Protein AF-A0AAD5INA5-F1 (afdb_monomer)

Radius of gyration: 22.07 Å; Cα contacts (8 Å, |Δi|>4): 440; chains: 1; bounding box: 51×45×72 Å

Organism: Acer negundo (NCBI:txid4023)

Mean predicted aligned error: 11.78 Å

InterPro domains:
  IPR001752 Kinesin motor domain [PF00225] (9-137)
  IPR001752 Kinesin motor domain [PF00225] (138-241)
  IPR001752 Kinesin motor domain [PR00380] (142-160)
  IPR001752 Kinesin motor domain [PR00380] (195-216)
  IPR001752 Kinesin motor domain [PS50067] (3-87)
  IPR001752 Kinesin motor domain [PS50067] (123-245)
  IPR001752 Kinesin motor domain [SM00129] (1-252)
  IPR019821 Kinesin motor domain, conserved site [PS00411] (141-152)
  IPR027417 P-loop containing nucleoside triphosphate hydrolase [SSF52540] (3-243)
  IPR027640 Kinesin-like protein [PTHR47968] (138-241)
  IPR036961 Kinesin motor domain superfamily [G3DSA:3.40.850.10] (1-136)
  IPR036961 Kinesin motor domain superfamily [G3DSA:3.40.850.10] (137-268)

Sequence (294 aa):
MSNITVCARFRPLSSKESSNHGDSVCVHGIDAETFVFKDEKEEDFSFSFDRVFDEKSEQAEVYKFLALPIVQDAVNAINGTIITYGQGPSVLECDEQKQGLLQRAANGLFQCIKSTEESVKHTIKLSMVEIYMEKVRVKSGKLVLVDLAGSEKVEKTGAEGSVLEEAKTINKSLSALGNVINALTCGSPGKTNYIPYRDSKLTRILQDALGGNSRTALLCCCSPSSSNATESLSTLRFGTSLSVRTRLSKARVAAAERLNALQIEAVENGNTNVVQKISELLQVRSLSSFKMPK

Secondary structure (DSSP, 8-state):
---EEEEEEEPPPPHHHHHHHTT-BSEES--SSEEEEE-TT--EEEEE-SEEE-TT--HHHHIIIIIHHHHHHHHTT--EEEEEEESSS-TT---TTS--HHHHHHHHHHHHHHTS-TT------------SSS-----SS-EEEEEPPP---GGGTT--THHHHHHHHHHHHHHHHHHHHHHHHSPPTTS-PPP-TTS-HHHHHTHHHHHSS-EEEEEEEE--BGGGHHHHHHHHHHHHHHHHHHHHHHHHHHHHHHHHHHHHHHHHTT-HHHHHHHHHHHHHHHGGG-PPP-

pLDDT: mean 75.97, std 16.31, range [23.69, 96.25]

Foldseek 3Di:
DAQAAEEEEAADDDPVLCVPPVPDFQWAPDDQFWTWGAAPVRDIDIAGGNGYHYNPRAQVNCLVPFQLVQLLVLQVLFAAEEEEAADDDPLCDDDPVHHHNVNSSVVSNVVSVVPDDPPDDDDDDEDADDPDPDDDDDDTRYYHYHYQDHQDDLVVVPDDDPVSVVVVLSNQQVVLVLQQLCQLQVPDPLDDRDRPCVSDPNSVVCVCVQPRRHHHYYYQYAYRRNVRSVRSVVSRVSSRSSNNSSVVVVVVVVVVVVLVVVLVVCVVVVVVVSVVVSVVVVVVNVCSPDDDDD

Solvent-accessible surface area (backbone atoms only — not comparable to full-atom values): 16478 Å² total; per-residue (Å²): 126,37,57,46,48,30,29,41,34,32,48,67,78,48,76,68,50,41,71,75,53,72,66,46,59,22,62,45,77,76,45,65,37,38,33,37,35,38,43,94,83,73,48,78,43,82,48,74,43,81,30,45,37,51,62,84,56,49,61,66,55,55,31,58,69,61,44,45,64,32,38,55,35,26,77,70,58,34,31,16,30,42,36,40,39,24,50,72,80,56,68,50,66,45,60,100,92,44,72,17,44,48,56,48,47,52,52,48,39,56,51,55,57,71,71,46,66,92,86,64,88,81,74,87,57,85,56,85,68,77,95,68,90,88,84,90,92,90,92,69,46,35,53,38,63,40,82,49,73,64,70,68,60,64,86,78,66,76,56,61,73,72,56,34,56,50,49,51,54,54,50,50,39,53,49,33,41,50,52,30,49,49,42,68,51,70,51,58,92,86,55,90,64,82,61,53,34,80,75,24,70,62,30,53,69,40,39,44,43,71,72,28,85,17,47,18,32,38,38,31,34,21,48,36,38,46,94,39,21,72,51,29,50,53,33,50,54,54,44,44,51,50,38,53,42,26,51,54,51,51,54,54,49,54,52,49,52,52,51,52,51,54,37,52,54,24,57,75,70,66,38,61,71,57,36,52,54,51,49,53,61,52,48,64,63,64,54,71,76,62,83,81,89,130

Structure (mmCIF, N/CA/C/O backbone):
data_AF-A0AAD5INA5-F1
#
_entry.id   AF-A0AAD5INA5-F1
#
loop_
_atom_site.group_PDB
_atom_site.id
_atom_site.type_symbol
_atom_site.label_atom_id
_atom_site.label_alt_id
_atom_site.label_comp_id
_atom_site.label_asym_id
_atom_site.label_entity_id
_atom_site.label_seq_id
_atom_site.pdbx_PDB_ins_code
_atom_site.Cartn_x
_atom_site.Cartn_y
_atom_site.Cartn_z
_atom_site.occupancy
_atom_site.B_iso_or_equiv
_atom_site.auth_seq_id
_atom_site.auth_comp_id
_atom_site.auth_asym_id
_atom_site.auth_atom_id
_atom_site.pdbx_PDB_model_num
ATOM 1 N N . MET A 1 1 ? -0.367 0.289 18.631 1.00 45.47 1 MET A N 1
ATOM 2 C CA . MET A 1 1 ? 0.585 0.381 17.497 1.00 45.47 1 MET A CA 1
ATOM 3 C C . MET A 1 1 ? -0.220 0.204 16.229 1.00 45.47 1 MET A C 1
ATOM 5 O O . MET A 1 1 ? -1.037 -0.708 16.211 1.00 45.47 1 MET A O 1
ATOM 9 N N . SER A 1 2 ? -0.037 1.059 15.223 1.00 56.72 2 SER A N 1
ATOM 10 C CA . SER A 1 2 ? -0.711 0.899 13.932 1.00 56.72 2 SER A CA 1
ATOM 11 C C . SER A 1 2 ? -0.320 -0.439 13.295 1.00 56.72 2 SER A C 1
ATOM 13 O O . SER A 1 2 ? 0.859 -0.754 13.127 1.00 56.72 2 SER A O 1
ATOM 15 N N . ASN A 1 3 ? -1.328 -1.258 13.011 1.00 74.25 3 ASN A N 1
ATOM 16 C CA . ASN A 1 3 ? -1.218 -2.463 12.201 1.00 74.25 3 ASN A CA 1
ATOM 17 C C . ASN A 1 3 ? -1.393 -2.011 10.747 1.00 74.25 3 ASN A C 1
ATOM 19 O O . ASN A 1 3 ? -2.475 -1.545 10.389 1.00 74.25 3 ASN A O 1
ATOM 23 N N . ILE A 1 4 ? -0.316 -2.046 9.959 1.00 87.31 4 ILE A N 1
ATOM 24 C CA . ILE A 1 4 ? -0.347 -1.627 8.556 1.00 87.31 4 ILE A CA 1
ATOM 25 C C . ILE A 1 4 ? -0.602 -2.872 7.716 1.00 87.31 4 ILE A C 1
ATOM 27 O O . ILE A 1 4 ? 0.228 -3.781 7.738 1.00 87.31 4 ILE A O 1
ATOM 31 N N . THR A 1 5 ? -1.726 -2.894 7.000 1.00 92.00 5 THR A N 1
ATOM 32 C CA . THR A 1 5 ? -2.023 -3.937 6.006 1.00 92.00 5 THR A CA 1
ATOM 33 C C . THR A 1 5 ? -1.249 -3.616 4.736 1.00 92.00 5 THR A C 1
ATOM 35 O O . THR A 1 5 ? -1.387 -2.518 4.204 1.00 92.00 5 THR A O 1
ATOM 38 N N . VAL A 1 6 ? -0.417 -4.529 4.257 1.00 93.44 6 VAL A N 1
ATOM 39 C CA . VAL A 1 6 ? 0.386 -4.342 3.047 1.00 93.44 6 VAL A CA 1
ATOM 40 C C . VAL A 1 6 ? -0.095 -5.329 2.000 1.00 93.44 6 VAL A C 1
ATOM 42 O O . VAL A 1 6 ? -0.134 -6.528 2.249 1.00 93.44 6 VAL A O 1
ATOM 45 N N . CYS A 1 7 ? -0.465 -4.827 0.829 1.00 95.12 7 CYS A N 1
ATOM 46 C CA . CYS A 1 7 ? -0.879 -5.630 -0.315 1.00 95.12 7 CYS A CA 1
ATOM 47 C C . CYS A 1 7 ? 0.011 -5.319 -1.517 1.00 95.12 7 CYS A C 1
ATOM 49 O O . CYS A 1 7 ? 0.443 -4.178 -1.684 1.00 95.12 7 CYS A O 1
ATOM 51 N N . ALA A 1 8 ? 0.230 -6.303 -2.382 1.00 94.81 8 ALA A N 1
ATOM 52 C CA . ALA A 1 8 ? 0.830 -6.093 -3.697 1.00 94.81 8 ALA A CA 1
ATOM 53 C C . ALA A 1 8 ? -0.240 -6.172 -4.784 1.00 94.81 8 ALA A C 1
ATOM 55 O O . ALA A 1 8 ? -1.184 -6.951 -4.675 1.00 94.81 8 ALA A O 1
ATOM 56 N N . ARG A 1 9 ? -0.093 -5.370 -5.835 1.00 93.25 9 ARG A N 1
ATOM 57 C CA . ARG A 1 9 ? -0.930 -5.416 -7.027 1.00 93.25 9 ARG A CA 1
ATOM 58 C C . ARG A 1 9 ? -0.072 -5.347 -8.277 1.00 93.25 9 ARG A C 1
ATOM 60 O O . ARG A 1 9 ? 0.604 -4.346 -8.501 1.00 93.25 9 ARG A O 1
ATOM 67 N N . PHE A 1 10 ? -0.190 -6.361 -9.120 1.00 91.88 10 PHE A N 1
ATOM 68 C CA . PHE A 1 10 ? 0.367 -6.377 -10.464 1.00 91.88 10 PHE A CA 1
ATOM 69 C C . PHE A 1 10 ? -0.719 -5.978 -11.458 1.00 91.88 10 PHE A C 1
ATOM 71 O O . PHE A 1 10 ? -1.775 -6.603 -11.530 1.00 91.88 10 PHE A O 1
ATOM 78 N N . ARG A 1 11 ? -0.492 -4.891 -12.198 1.00 87.75 11 ARG A N 1
ATOM 79 C CA . ARG A 1 11 ? -1.406 -4.483 -13.277 1.00 87.75 11 ARG A CA 1
ATOM 80 C C . ARG A 1 11 ? -1.183 -5.339 -14.533 1.00 87.75 11 ARG A C 1
ATOM 82 O O . ARG A 1 11 ? -0.088 -5.867 -14.692 1.00 87.75 11 ARG A O 1
ATOM 89 N N . PRO A 1 12 ? -2.146 -5.397 -15.466 1.00 86.50 12 PRO 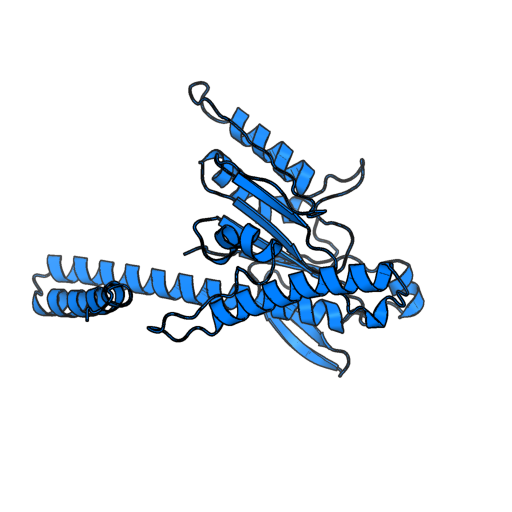A N 1
ATOM 90 C CA . PRO A 1 12 ? -1.883 -5.940 -16.795 1.00 86.50 12 PRO A CA 1
ATOM 91 C C . PRO A 1 12 ? -0.725 -5.206 -17.492 1.00 86.50 12 PRO A C 1
ATOM 93 O O . PRO A 1 12 ? -0.481 -4.014 -17.234 1.00 86.50 12 PRO A O 1
ATOM 96 N N . LEU A 1 13 ? -0.042 -5.904 -18.402 1.00 85.12 13 LEU A N 1
ATOM 97 C CA . LEU A 1 13 ? 0.940 -5.292 -19.297 1.00 85.12 13 LEU A CA 1
ATOM 98 C C . LEU A 1 13 ? 0.279 -4.199 -20.146 1.00 85.12 13 LEU A C 1
ATOM 100 O O . LEU A 1 13 ? -0.852 -4.331 -20.616 1.00 85.12 13 LEU A O 1
ATOM 104 N N . SER A 1 14 ? 0.984 -3.086 -20.330 1.00 82.75 14 SER A N 1
ATOM 105 C CA . SER A 1 14 ? 0.555 -2.038 -21.253 1.00 82.75 14 SER A CA 1
ATOM 106 C C . SER A 1 14 ? 0.901 -2.419 -22.690 1.00 82.75 14 SER A C 1
ATOM 108 O O . SER A 1 14 ? 1.863 -3.144 -22.937 1.00 82.75 14 SER A O 1
ATOM 110 N N . SER A 1 15 ? 0.198 -1.838 -23.664 1.00 82.00 15 SER A N 1
ATOM 111 C CA . SER A 1 15 ? 0.467 -2.081 -25.089 1.00 82.00 15 SER A CA 1
ATOM 112 C C . SER A 1 15 ? 1.924 -1.792 -25.488 1.00 82.00 15 SER A C 1
ATOM 114 O O . SER A 1 15 ? 2.465 -2.451 -26.374 1.00 82.00 15 SER A O 1
ATOM 116 N N . LYS A 1 16 ? 2.580 -0.828 -24.823 1.00 79.50 16 LYS A N 1
ATOM 117 C CA . LYS A 1 16 ? 4.004 -0.505 -25.028 1.00 79.50 16 LYS A CA 1
ATOM 118 C C . LYS A 1 16 ? 4.939 -1.570 -24.445 1.00 79.50 16 LYS A C 1
ATOM 120 O O . LYS A 1 16 ? 5.971 -1.857 -25.037 1.00 79.50 16 LYS A O 1
ATOM 125 N N . GLU A 1 17 ? 4.592 -2.150 -23.298 1.00 82.56 17 GLU A N 1
ATOM 126 C CA . GLU A 1 17 ? 5.390 -3.211 -22.666 1.00 82.56 17 GLU A CA 1
ATOM 127 C C . GLU A 1 17 ? 5.291 -4.518 -23.459 1.00 82.56 17 GLU A C 1
ATOM 129 O O . GLU A 1 17 ? 6.319 -5.133 -23.740 1.00 82.56 17 GLU A O 1
ATOM 134 N N . SER A 1 18 ? 4.085 -4.881 -23.910 1.00 81.19 18 SER A N 1
ATOM 135 C CA . SER A 1 18 ? 3.870 -6.068 -24.745 1.00 81.19 18 SER A CA 1
ATOM 136 C C . SER A 1 18 ? 4.596 -5.989 -26.089 1.00 81.19 18 SER A C 1
ATOM 138 O O . SER A 1 18 ? 5.185 -6.969 -26.536 1.00 81.19 18 SER A O 1
ATOM 140 N N . SER A 1 19 ? 4.614 -4.813 -26.726 1.00 75.44 19 SER A N 1
ATOM 141 C CA . SER A 1 19 ? 5.272 -4.629 -28.029 1.00 75.44 19 SER A CA 1
ATOM 142 C C . SER A 1 19 ? 6.801 -4.585 -27.954 1.00 75.44 19 SER A C 1
ATOM 144 O O . SER A 1 19 ? 7.457 -5.140 -28.831 1.00 75.44 19 SER A O 1
ATOM 146 N N . ASN A 1 20 ? 7.380 -3.960 -26.924 1.00 68.19 20 ASN A N 1
ATOM 147 C CA . ASN A 1 20 ? 8.831 -3.750 -26.849 1.00 68.19 20 ASN A CA 1
ATOM 148 C C . ASN A 1 20 ? 9.612 -4.928 -26.241 1.00 68.19 20 ASN A C 1
ATOM 150 O O . ASN A 1 20 ? 10.792 -5.083 -26.551 1.00 68.19 20 ASN A O 1
ATOM 154 N N . HIS A 1 21 ? 8.992 -5.743 -25.378 1.00 64.31 21 HIS A N 1
ATOM 155 C CA . HIS A 1 21 ? 9.692 -6.798 -24.627 1.00 64.31 21 HIS A CA 1
ATOM 156 C C . HIS A 1 21 ? 9.034 -8.184 -24.707 1.00 64.31 21 HIS A C 1
ATOM 158 O O . HIS A 1 21 ? 9.380 -9.068 -23.924 1.00 64.31 21 HIS A O 1
ATOM 164 N N . GLY A 1 22 ? 8.115 -8.390 -25.657 1.00 63.06 22 GLY A N 1
ATOM 165 C CA . GLY A 1 22 ? 7.574 -9.715 -25.987 1.00 63.06 22 GLY A CA 1
ATOM 166 C C . GLY A 1 22 ? 6.890 -10.418 -24.814 1.00 63.06 22 GLY A C 1
ATOM 167 O O . GLY A 1 22 ? 7.112 -11.607 -24.610 1.00 63.06 22 GLY A O 1
ATOM 168 N N . ASP A 1 23 ? 6.123 -9.669 -24.018 1.00 70.44 23 ASP A N 1
ATOM 169 C CA . ASP A 1 23 ? 5.429 -10.142 -22.809 1.00 70.44 23 ASP A CA 1
ATOM 170 C C . ASP A 1 23 ? 6.340 -10.761 -21.728 1.00 70.44 23 ASP A C 1
ATOM 172 O O . ASP A 1 23 ? 5.876 -11.486 -20.847 1.00 70.44 23 ASP A O 1
ATOM 176 N N . SER A 1 24 ? 7.643 -10.451 -21.747 1.00 83.12 24 SER A N 1
ATOM 177 C CA . SER A 1 24 ? 8.568 -10.860 -20.688 1.00 83.12 24 SER A CA 1
ATOM 178 C C . SER A 1 24 ? 8.139 -10.272 -19.339 1.00 83.12 24 SER A C 1
ATOM 180 O O . SER A 1 24 ? 8.124 -9.053 -19.139 1.00 83.12 24 SER A O 1
ATOM 182 N N . VAL A 1 25 ? 7.797 -11.159 -18.403 1.00 90.19 25 VAL A N 1
ATOM 183 C CA . VAL A 1 25 ? 7.294 -10.812 -17.072 1.00 90.19 25 VAL A CA 1
ATOM 184 C C . VAL A 1 25 ? 8.266 -11.217 -15.966 1.00 90.19 25 VAL A C 1
ATOM 186 O O . VAL A 1 25 ? 8.871 -12.280 -16.025 1.00 90.19 25 VAL A O 1
ATOM 189 N N . CYS A 1 26 ? 8.390 -10.370 -14.944 1.00 91.75 26 CYS A N 1
ATOM 190 C CA . CYS A 1 26 ? 9.275 -10.540 -13.787 1.00 91.75 26 CYS A CA 1
ATOM 191 C C . CYS A 1 26 ? 8.581 -11.146 -12.555 1.00 91.75 26 CYS A C 1
ATO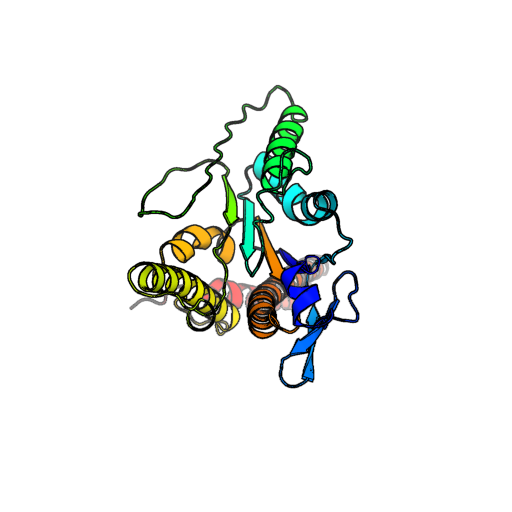M 193 O O . CYS A 1 26 ? 9.145 -11.135 -11.466 1.00 91.75 26 CYS A O 1
ATOM 195 N N . VAL A 1 27 ? 7.349 -11.646 -12.683 1.00 93.38 27 VAL A N 1
ATOM 196 C CA . VAL A 1 27 ? 6.577 -12.197 -11.560 1.00 93.38 27 VAL A CA 1
ATOM 197 C C . VAL A 1 27 ? 5.937 -13.534 -11.920 1.00 93.38 27 VAL A C 1
ATOM 199 O O . VAL A 1 27 ? 5.294 -13.667 -12.963 1.00 93.38 27 VAL A O 1
ATOM 202 N N . HIS A 1 28 ? 6.090 -14.524 -11.038 1.00 93.12 28 HIS A N 1
ATOM 203 C CA . HIS A 1 28 ? 5.601 -15.892 -11.220 1.00 93.12 28 HIS A CA 1
ATOM 204 C C . HIS A 1 28 ? 5.131 -16.504 -9.893 1.00 93.12 28 HIS A C 1
ATOM 206 O O . HIS A 1 28 ? 5.418 -15.981 -8.816 1.00 93.12 28 HIS A O 1
ATOM 212 N N . GLY A 1 29 ? 4.413 -17.631 -9.967 1.00 90.06 29 GLY A N 1
ATOM 213 C CA . GLY A 1 29 ? 3.959 -18.362 -8.777 1.00 90.06 29 GLY A CA 1
ATOM 214 C C . GLY A 1 29 ? 3.102 -17.506 -7.843 1.00 90.06 29 GLY A C 1
ATOM 215 O O . GLY A 1 29 ? 3.299 -17.545 -6.633 1.00 90.06 29 GLY A O 1
ATOM 216 N N . ILE A 1 30 ? 2.232 -16.664 -8.413 1.00 92.81 30 ILE A N 1
ATOM 217 C CA . ILE A 1 30 ? 1.360 -15.780 -7.641 1.00 92.81 30 ILE A CA 1
ATOM 218 C C . ILE A 1 30 ? 0.259 -16.615 -6.987 1.00 92.81 30 ILE A C 1
ATOM 220 O O . ILE A 1 30 ? -0.589 -17.179 -7.675 1.00 92.81 30 ILE A O 1
ATOM 224 N N . ASP A 1 31 ? 0.262 -16.610 -5.661 1.00 93.62 31 ASP A N 1
ATOM 225 C CA . ASP A 1 31 ? -0.811 -17.082 -4.795 1.00 93.62 31 ASP A CA 1
ATOM 226 C C . ASP A 1 31 ? -1.466 -15.891 -4.074 1.00 93.62 31 ASP A C 1
ATOM 228 O O . ASP A 1 31 ? -1.092 -14.732 -4.259 1.00 93.62 31 ASP A O 1
ATOM 232 N N . ALA A 1 32 ? -2.441 -16.161 -3.201 1.00 93.06 32 ALA A N 1
ATOM 233 C CA . ALA A 1 32 ? -3.182 -15.119 -2.488 1.00 93.06 32 ALA A CA 1
ATOM 234 C C . ALA A 1 32 ? -2.299 -14.202 -1.618 1.00 93.06 32 ALA A C 1
ATOM 236 O O . ALA A 1 32 ? -2.652 -13.043 -1.414 1.00 93.06 32 ALA A O 1
ATOM 237 N N . GLU A 1 33 ? -1.177 -14.698 -1.095 1.00 94.62 33 GLU A N 1
ATOM 238 C CA . GLU A 1 33 ? -0.303 -13.956 -0.169 1.00 94.62 33 GLU A CA 1
ATOM 239 C C . GLU A 1 33 ? 1.168 -13.945 -0.594 1.00 94.62 33 GLU A C 1
ATOM 241 O O . GLU A 1 33 ? 1.949 -13.152 -0.065 1.00 94.62 33 GLU A O 1
ATOM 246 N N . THR A 1 34 ? 1.566 -14.806 -1.531 1.00 94.81 34 THR A N 1
ATOM 247 C CA . THR A 1 34 ? 2.967 -15.044 -1.891 1.00 94.81 34 THR A CA 1
ATOM 248 C C . THR A 1 34 ? 3.176 -15.010 -3.391 1.00 94.81 34 THR A C 1
ATOM 250 O O . THR A 1 34 ? 2.267 -15.302 -4.157 1.00 94.81 34 THR A O 1
ATOM 253 N N . PHE A 1 35 ? 4.385 -14.653 -3.810 1.00 96.25 35 PHE A N 1
ATOM 254 C CA . PHE A 1 35 ? 4.815 -14.747 -5.201 1.00 96.25 35 PHE A CA 1
ATOM 255 C C . PHE A 1 35 ? 6.341 -14.755 -5.289 1.00 96.25 35 PHE A C 1
ATOM 257 O O . PHE A 1 35 ? 7.035 -14.360 -4.344 1.00 96.25 35 PHE A O 1
ATOM 264 N N . VAL A 1 36 ? 6.853 -15.171 -6.444 1.00 96.12 36 VAL A N 1
ATOM 265 C CA . VAL A 1 36 ? 8.271 -15.093 -6.796 1.00 96.12 36 VAL A CA 1
ATOM 266 C C . VAL A 1 36 ? 8.470 -13.953 -7.786 1.00 96.12 36 VAL A C 1
ATOM 268 O O . VAL A 1 36 ? 7.736 -13.825 -8.765 1.00 96.12 36 VAL A O 1
ATOM 271 N N . PHE A 1 37 ? 9.453 -13.108 -7.508 1.00 95.69 37 PHE A N 1
ATOM 272 C CA . PHE A 1 37 ? 9.846 -11.985 -8.343 1.00 95.69 37 PHE A CA 1
ATOM 273 C C . PHE A 1 37 ? 11.258 -12.200 -8.868 1.00 95.69 37 PHE A C 1
ATOM 275 O O . PHE A 1 37 ? 12.165 -12.439 -8.076 1.00 95.69 37 PHE A O 1
ATOM 282 N N . LYS A 1 38 ? 11.448 -12.052 -10.172 1.00 94.44 38 LYS A N 1
ATOM 283 C CA . LYS A 1 38 ? 12.732 -12.220 -10.840 1.00 94.44 38 LYS A CA 1
ATOM 284 C C . LYS A 1 38 ? 13.331 -10.866 -11.195 1.00 94.44 38 LYS A C 1
ATOM 286 O O . LYS A 1 38 ? 12.671 -10.052 -11.839 1.00 94.44 38 LYS A O 1
ATOM 291 N N . ASP A 1 39 ? 14.551 -10.591 -10.747 1.00 89.38 39 ASP A N 1
ATOM 292 C CA . ASP A 1 39 ? 15.222 -9.327 -11.061 1.00 89.38 39 ASP A CA 1
ATOM 293 C C . ASP A 1 39 ? 15.959 -9.353 -12.415 1.00 89.38 39 ASP A C 1
ATOM 295 O O . ASP A 1 39 ? 15.971 -10.350 -13.132 1.00 89.38 39 ASP A O 1
ATOM 299 N N . GLU A 1 40 ? 16.595 -8.236 -12.778 1.00 85.19 40 GLU A N 1
ATOM 300 C CA . GLU A 1 40 ? 17.355 -8.098 -14.033 1.00 85.19 40 GLU A CA 1
ATOM 301 C C . GLU A 1 40 ? 18.598 -9.001 -14.109 1.00 85.19 40 GLU A C 1
ATOM 303 O O . GLU A 1 40 ? 19.183 -9.152 -15.180 1.00 85.19 40 GLU A O 1
ATOM 308 N N . LYS A 1 41 ? 19.030 -9.573 -12.979 1.00 87.50 41 LYS A N 1
ATOM 309 C CA . LYS A 1 41 ? 20.142 -10.526 -12.898 1.00 87.50 41 LYS A CA 1
ATOM 310 C C . LYS A 1 41 ? 19.659 -11.973 -12.926 1.00 87.50 41 LYS A C 1
ATOM 312 O O . LYS A 1 41 ? 20.470 -12.872 -12.720 1.00 87.50 41 LYS A O 1
ATOM 317 N N . GLU A 1 42 ? 18.371 -12.190 -13.196 1.00 86.56 42 GLU A N 1
ATOM 318 C CA . GLU A 1 42 ? 17.715 -13.495 -13.169 1.00 86.56 42 GLU A CA 1
ATOM 319 C C . GLU A 1 42 ? 17.725 -14.148 -11.772 1.00 86.56 42 GLU A C 1
ATOM 321 O O . GLU A 1 42 ? 17.586 -15.367 -11.660 1.00 86.56 42 GLU A O 1
ATOM 326 N N . GLU A 1 43 ? 17.870 -13.352 -10.703 1.00 92.19 43 GLU A N 1
ATOM 327 C CA . GLU A 1 43 ? 17.761 -13.824 -9.322 1.00 92.19 43 GLU A CA 1
ATOM 328 C C . GLU A 1 43 ? 16.295 -13.830 -8.865 1.00 92.19 43 GLU A C 1
ATOM 330 O O . GLU A 1 43 ? 15.568 -12.843 -9.020 1.00 92.19 43 GLU A O 1
ATOM 335 N N . ASP A 1 44 ? 15.874 -14.938 -8.253 1.00 93.19 44 ASP A N 1
ATOM 336 C CA . ASP A 1 44 ? 14.522 -15.113 -7.727 1.00 93.19 44 ASP A CA 1
ATOM 337 C C . ASP A 1 44 ? 14.415 -14.627 -6.271 1.00 93.19 44 ASP A C 1
ATOM 339 O O . ASP A 1 44 ? 15.140 -15.061 -5.372 1.00 93.19 44 ASP A O 1
ATOM 343 N N . PHE A 1 45 ? 13.428 -13.772 -6.013 1.00 94.31 45 PHE A N 1
ATOM 344 C CA . PHE A 1 45 ? 13.083 -13.236 -4.701 1.00 94.31 45 PHE A CA 1
ATOM 345 C C . PHE A 1 45 ? 11.664 -13.653 -4.325 1.00 94.31 45 PHE A C 1
ATOM 347 O O . PHE A 1 45 ? 10.699 -13.316 -5.006 1.00 94.31 45 PHE A O 1
ATOM 354 N N . SER A 1 46 ? 11.510 -14.347 -3.200 1.00 93.56 46 SER A N 1
ATOM 355 C CA . SER A 1 46 ? 10.185 -14.670 -2.662 1.00 93.56 46 SER A CA 1
ATOM 356 C C . SER A 1 46 ? 9.645 -13.524 -1.810 1.00 93.56 46 SER A C 1
ATOM 358 O O . SER A 1 46 ? 10.313 -13.054 -0.885 1.00 93.56 46 SER A O 1
ATOM 360 N N . PHE A 1 47 ? 8.414 -13.105 -2.088 1.00 95.12 47 PHE A N 1
ATOM 361 C CA . PHE A 1 47 ? 7.707 -12.066 -1.344 1.00 95.12 47 PHE A CA 1
ATOM 362 C C . PHE A 1 47 ? 6.443 -12.619 -0.683 1.00 95.12 47 PHE A C 1
ATOM 364 O O . PHE A 1 47 ? 5.833 -13.569 -1.168 1.00 95.12 47 PHE A O 1
ATOM 371 N N . SER A 1 48 ? 6.056 -12.009 0.442 1.00 93.44 48 SER A N 1
ATOM 372 C CA . SER A 1 48 ? 4.839 -12.341 1.186 1.00 93.44 48 SER A CA 1
ATOM 373 C C . SER A 1 48 ? 4.184 -11.079 1.751 1.00 93.44 48 SER A C 1
ATOM 375 O O . SER A 1 48 ? 4.820 -10.319 2.489 1.00 93.44 48 SER A O 1
ATOM 377 N N . PHE A 1 49 ? 2.902 -10.889 1.445 1.00 94.81 49 PHE A N 1
ATOM 378 C CA . PHE A 1 49 ? 2.071 -9.761 1.876 1.00 94.81 49 PHE A CA 1
ATOM 379 C C . PHE A 1 49 ? 0.732 -10.235 2.440 1.00 94.81 49 PHE A C 1
ATOM 381 O O . PHE A 1 49 ? 0.430 -11.420 2.389 1.00 94.81 49 PHE A O 1
ATOM 388 N N . ASP A 1 50 ? -0.067 -9.318 2.994 1.00 94.31 50 ASP A N 1
ATOM 389 C CA . ASP A 1 50 ? -1.402 -9.655 3.509 1.00 94.31 50 ASP A CA 1
ATOM 390 C C . ASP A 1 50 ? -2.375 -10.036 2.369 1.00 94.31 50 ASP A C 1
ATOM 392 O O . ASP A 1 50 ? -3.349 -10.745 2.605 1.00 94.31 50 ASP A O 1
ATOM 396 N N . ARG A 1 51 ? -2.124 -9.563 1.137 1.00 95.62 51 ARG A N 1
ATOM 397 C CA . ARG A 1 51 ? -2.812 -9.991 -0.094 1.00 95.62 51 ARG A CA 1
ATOM 398 C C . ARG A 1 51 ? -2.000 -9.632 -1.337 1.00 95.62 51 ARG A C 1
ATOM 400 O O . ARG A 1 51 ? -1.340 -8.590 -1.370 1.00 95.62 51 ARG A O 1
ATOM 407 N N . VAL A 1 52 ? -2.101 -10.454 -2.374 1.00 95.94 52 VAL A N 1
ATOM 408 C CA . VAL A 1 52 ? -1.554 -10.194 -3.708 1.00 95.94 52 VAL A CA 1
ATOM 409 C C . VAL A 1 52 ? -2.706 -10.169 -4.709 1.00 95.94 52 VAL A C 1
ATOM 411 O O . VAL A 1 52 ? -3.538 -11.072 -4.735 1.00 95.94 52 VAL A O 1
ATOM 414 N N . PHE A 1 53 ? -2.767 -9.105 -5.502 1.00 93.56 53 PHE A N 1
ATOM 415 C CA . PHE A 1 53 ? -3.718 -8.923 -6.591 1.00 93.56 53 PHE A CA 1
ATOM 416 C C . PHE A 1 53 ? -2.967 -9.033 -7.915 1.00 93.56 53 PHE A C 1
ATOM 418 O O . PHE A 1 53 ? -1.998 -8.307 -8.146 1.00 93.56 53 PHE A O 1
ATOM 425 N N . ASP A 1 54 ? -3.399 -9.937 -8.777 1.00 90.88 54 ASP A N 1
ATOM 426 C CA . ASP A 1 54 ? -2.855 -10.116 -10.118 1.00 90.88 54 ASP A CA 1
ATOM 427 C C . ASP A 1 54 ? -3.625 -9.279 -11.157 1.00 90.88 54 ASP A C 1
ATOM 429 O O . ASP A 1 54 ? -4.521 -8.493 -10.835 1.00 90.88 54 ASP A O 1
ATOM 433 N N . GLU A 1 55 ? -3.291 -9.461 -12.432 1.00 85.38 55 GLU A N 1
ATOM 434 C CA . GLU A 1 55 ? -3.948 -8.767 -13.542 1.00 85.38 55 GLU A CA 1
ATOM 435 C C . GLU A 1 55 ? -5.440 -9.114 -13.702 1.00 85.38 55 GLU A C 1
ATOM 437 O O . GLU A 1 55 ? -6.188 -8.344 -14.310 1.00 85.38 55 GLU A O 1
ATOM 442 N N . LYS A 1 56 ? -5.880 -10.253 -13.149 1.00 87.12 56 LYS A N 1
ATOM 443 C CA . LYS A 1 56 ? -7.270 -10.732 -13.195 1.00 87.12 56 LYS A CA 1
ATOM 444 C C . LYS A 1 56 ? -8.110 -10.151 -12.064 1.00 87.12 56 LYS A C 1
ATOM 446 O O . LYS A 1 56 ? -9.337 -10.172 -12.136 1.00 87.12 56 LYS A O 1
ATOM 451 N N . SER A 1 57 ? -7.458 -9.629 -11.030 1.00 89.81 57 SER A N 1
ATOM 452 C CA . SER A 1 57 ? -8.107 -9.083 -9.848 1.00 89.81 57 SER A CA 1
ATOM 453 C C . SER A 1 57 ? -8.870 -7.795 -10.171 1.00 89.81 57 SER A C 1
ATOM 455 O O . SER A 1 57 ? -8.332 -6.820 -10.707 1.00 89.81 57 SER A O 1
ATOM 457 N N . GLU A 1 58 ? -10.145 -7.755 -9.795 1.00 87.88 58 GLU A N 1
ATOM 458 C CA . GLU A 1 58 ? -10.998 -6.598 -10.046 1.00 87.88 58 GLU A CA 1
ATOM 459 C C . GLU A 1 58 ? -10.784 -5.474 -9.024 1.00 87.88 58 GLU A C 1
ATOM 461 O O . GLU A 1 58 ? -10.538 -5.698 -7.838 1.00 87.88 58 GLU A O 1
ATOM 466 N N . GLN A 1 59 ? -11.028 -4.228 -9.446 1.00 85.19 59 GLN A N 1
ATOM 467 C CA . GLN A 1 59 ? -11.018 -3.063 -8.546 1.00 85.19 59 GLN A CA 1
ATOM 468 C C . GLN A 1 59 ? -11.980 -3.220 -7.355 1.00 85.19 59 GLN A C 1
ATOM 470 O O . GLN A 1 59 ? -11.727 -2.709 -6.264 1.00 85.19 59 GLN A O 1
ATOM 475 N N . ALA A 1 60 ? -13.097 -3.927 -7.556 1.00 89.00 60 ALA A N 1
ATOM 476 C CA . ALA A 1 60 ? -14.063 -4.204 -6.500 1.00 89.00 60 ALA A CA 1
ATOM 477 C C . ALA A 1 60 ? -13.484 -5.112 -5.406 1.00 89.00 60 ALA A C 1
ATOM 479 O O . ALA A 1 60 ? -13.799 -4.919 -4.232 1.00 89.00 60 ALA A O 1
ATOM 480 N N . GLU A 1 61 ? -12.642 -6.077 -5.774 1.00 91.06 61 GLU A N 1
ATOM 481 C CA . GLU A 1 61 ? -11.981 -6.979 -4.832 1.00 91.06 61 GLU A CA 1
ATOM 482 C C . GLU A 1 61 ? -10.929 -6.232 -4.009 1.00 91.06 61 GLU A C 1
ATOM 484 O O . GLU A 1 61 ? -10.951 -6.304 -2.779 1.00 91.06 61 GLU A O 1
ATOM 489 N N . VAL A 1 62 ? -10.099 -5.418 -4.675 1.00 90.88 62 VAL A N 1
ATOM 490 C CA . VAL A 1 62 ? -9.121 -4.538 -4.012 1.00 90.88 62 VAL A CA 1
ATOM 491 C C . VAL A 1 62 ? -9.822 -3.637 -2.994 1.00 90.88 62 VAL A C 1
ATOM 493 O O . VAL A 1 62 ? -9.395 -3.541 -1.845 1.00 90.88 62 VAL A O 1
ATOM 496 N N . TYR A 1 63 ? -10.944 -3.021 -3.380 1.00 91.81 63 TYR A N 1
ATOM 497 C CA . TYR A 1 63 ? -11.750 -2.204 -2.475 1.00 91.81 63 TYR A CA 1
ATOM 498 C C . TYR A 1 63 ? -12.269 -2.991 -1.265 1.00 91.81 63 TYR A C 1
ATOM 500 O O . TYR A 1 63 ? -12.090 -2.543 -0.131 1.00 91.81 63 TYR A O 1
ATOM 508 N N . LYS A 1 64 ? -12.906 -4.146 -1.494 1.00 92.81 64 LYS A N 1
ATOM 509 C CA . LYS A 1 64 ? -13.512 -4.961 -0.430 1.00 92.81 64 LYS A CA 1
ATOM 510 C C . LYS A 1 64 ? -12.483 -5.413 0.601 1.00 92.81 64 LYS A C 1
ATOM 512 O O . LYS A 1 64 ? -12.780 -5.392 1.789 1.00 92.81 64 LYS A O 1
ATOM 517 N N . PHE A 1 65 ? -11.298 -5.814 0.152 1.00 93.62 65 PHE A N 1
ATOM 518 C CA . PHE A 1 65 ? -10.255 -6.298 1.047 1.00 93.62 65 PHE A CA 1
ATOM 519 C C . PHE A 1 65 ? -9.536 -5.149 1.764 1.00 93.62 65 PHE A C 1
ATOM 521 O O . PHE A 1 65 ? -9.385 -5.171 2.982 1.00 93.62 65 PHE A O 1
ATOM 528 N N . LEU A 1 66 ? -9.097 -4.135 1.014 1.00 91.75 66 LEU A N 1
ATOM 529 C CA . LEU A 1 66 ? -8.167 -3.127 1.520 1.00 91.75 66 LEU A CA 1
ATOM 530 C C . LEU A 1 66 ? -8.881 -1.908 2.113 1.00 91.75 66 LEU A C 1
ATOM 532 O O . LEU A 1 66 ? -8.535 -1.447 3.200 1.00 91.75 66 LEU A O 1
ATOM 536 N N . ALA A 1 67 ? -9.868 -1.360 1.401 1.00 90.56 67 ALA A N 1
ATOM 537 C CA . ALA A 1 67 ? -10.442 -0.057 1.727 1.00 90.56 67 ALA A CA 1
ATOM 538 C C . ALA A 1 67 ? -11.714 -0.134 2.574 1.00 90.56 67 ALA A C 1
ATOM 540 O O . ALA A 1 67 ? -11.896 0.697 3.464 1.00 90.56 67 ALA A O 1
ATOM 541 N N . LEU A 1 68 ? -12.581 -1.121 2.341 1.00 91.00 68 LEU A N 1
ATOM 542 C CA . LEU A 1 68 ? -13.842 -1.266 3.072 1.00 91.00 68 LEU A CA 1
ATOM 543 C C . LEU A 1 68 ? -13.651 -1.331 4.604 1.00 91.00 68 LEU A C 1
ATOM 545 O O . LEU A 1 68 ? -14.349 -0.584 5.293 1.00 91.00 68 LEU A O 1
ATOM 549 N N . PRO A 1 69 ? -12.684 -2.091 5.166 1.00 91.31 69 PRO A N 1
ATOM 550 C CA . PRO A 1 69 ? -12.462 -2.104 6.614 1.00 91.31 69 PRO A CA 1
ATOM 551 C C . PRO A 1 69 ? -12.023 -0.746 7.170 1.00 91.31 69 PRO A C 1
ATOM 553 O O . PRO A 1 69 ? -12.290 -0.433 8.324 1.00 91.31 69 PRO A O 1
ATOM 556 N N . ILE A 1 70 ? -11.322 0.058 6.366 1.00 89.56 70 ILE A N 1
ATOM 557 C CA . ILE A 1 70 ? -10.867 1.402 6.742 1.00 89.56 70 ILE A CA 1
ATOM 558 C C . ILE A 1 70 ? -12.033 2.392 6.682 1.00 89.56 70 ILE A C 1
ATOM 560 O O . ILE A 1 70 ? -12.158 3.255 7.546 1.00 89.56 70 ILE A O 1
ATOM 564 N N . VAL A 1 71 ? -12.908 2.252 5.687 1.00 87.81 71 VAL A N 1
ATOM 565 C CA . VAL A 1 71 ? -14.132 3.050 5.551 1.00 87.81 71 VAL A CA 1
ATOM 566 C C . VAL A 1 71 ? -15.082 2.802 6.725 1.00 87.81 71 VAL A C 1
ATOM 568 O O . VAL A 1 71 ? -15.581 3.760 7.312 1.00 87.81 71 VAL A O 1
ATOM 571 N N . GLN A 1 72 ? -15.291 1.541 7.108 1.00 87.06 72 GLN A N 1
ATOM 572 C CA . GLN A 1 72 ? -16.107 1.176 8.272 1.00 87.06 72 GLN A CA 1
ATOM 573 C C . GLN A 1 72 ? -15.529 1.760 9.568 1.00 87.06 72 GLN A C 1
ATOM 575 O O . GLN A 1 72 ? -16.245 2.374 10.357 1.00 87.06 72 GLN A O 1
ATOM 580 N N . ASP A 1 73 ? -14.217 1.636 9.757 1.00 85.00 73 ASP A N 1
ATOM 581 C CA . ASP A 1 73 ? -13.497 2.231 10.882 1.00 85.00 73 ASP A CA 1
ATOM 582 C C . ASP A 1 73 ? -13.632 3.761 10.924 1.00 85.00 73 ASP A C 1
ATOM 584 O O . ASP A 1 73 ? -13.852 4.331 11.993 1.00 85.00 73 ASP A O 1
ATOM 588 N N . ALA A 1 74 ? -13.575 4.429 9.769 1.00 81.88 74 ALA A N 1
ATOM 589 C CA . ALA A 1 74 ? -13.736 5.877 9.676 1.00 81.88 74 ALA A CA 1
ATOM 590 C C . ALA A 1 74 ? -15.120 6.351 10.150 1.00 81.88 74 ALA A C 1
ATOM 592 O O . ALA A 1 74 ? -15.207 7.379 10.828 1.00 81.88 74 ALA A O 1
ATOM 593 N N . VAL A 1 75 ? -16.189 5.599 9.855 1.00 79.56 75 VAL A N 1
ATOM 594 C CA . VAL A 1 75 ? -17.540 5.878 10.388 1.00 79.56 75 VAL A CA 1
ATOM 595 C C . VAL A 1 75 ? -17.580 5.714 11.910 1.00 79.56 75 VAL A C 1
ATOM 597 O O . VAL A 1 75 ? -18.221 6.513 12.590 1.00 79.56 75 VAL A O 1
ATOM 600 N N . ASN A 1 76 ? -16.807 4.770 12.449 1.00 78.12 76 ASN A N 1
ATOM 601 C CA . ASN A 1 76 ? -16.628 4.540 13.886 1.00 78.12 76 ASN A CA 1
ATOM 602 C C . ASN A 1 76 ? -15.582 5.471 14.537 1.00 78.12 76 ASN A C 1
ATOM 604 O O . ASN A 1 76 ? -15.057 5.172 15.609 1.00 78.12 76 ASN A O 1
ATOM 608 N N . ALA A 1 77 ? -15.267 6.603 13.897 1.00 75.31 77 ALA A N 1
ATOM 609 C CA . ALA A 1 77 ? -14.316 7.612 14.368 1.00 75.31 77 ALA A CA 1
ATOM 610 C C . ALA A 1 77 ? -12.868 7.114 14.566 1.00 75.31 77 ALA A C 1
ATOM 612 O O . ALA A 1 77 ? -12.074 7.757 15.260 1.00 75.31 77 ALA A O 1
ATOM 613 N N . ILE A 1 78 ? -12.489 6.013 13.914 1.00 78.94 78 ILE A N 1
ATOM 614 C CA . ILE A 1 78 ? -11.106 5.542 13.836 1.00 78.94 78 ILE A CA 1
ATOM 615 C C . ILE A 1 78 ? -10.456 6.180 12.605 1.00 78.94 78 ILE A C 1
ATOM 617 O O . ILE A 1 78 ? -11.006 6.161 11.508 1.00 78.94 78 ILE A O 1
ATOM 621 N N . ASN A 1 79 ? -9.271 6.773 12.767 1.00 80.44 79 ASN A N 1
ATOM 622 C CA . ASN A 1 79 ? -8.559 7.349 11.627 1.00 80.44 79 ASN A CA 1
ATOM 623 C C . ASN A 1 79 ? -8.173 6.250 10.634 1.00 80.44 79 ASN A C 1
ATOM 625 O O . ASN A 1 79 ? -7.672 5.202 11.036 1.00 80.44 79 ASN A O 1
ATOM 629 N N . GLY A 1 80 ? -8.386 6.521 9.352 1.00 84.62 80 GLY A N 1
ATOM 630 C CA . GLY A 1 80 ? -8.094 5.609 8.261 1.00 84.62 80 GLY A CA 1
ATOM 631 C C . GLY A 1 80 ? -7.093 6.215 7.290 1.00 84.62 80 GLY A C 1
ATOM 632 O O . GLY A 1 80 ? -7.181 7.397 6.951 1.00 84.62 80 GLY A O 1
ATOM 633 N N . THR A 1 81 ? -6.124 5.437 6.818 1.00 86.06 81 THR A N 1
ATOM 634 C CA . THR A 1 81 ? -5.194 5.882 5.773 1.00 86.06 81 THR A C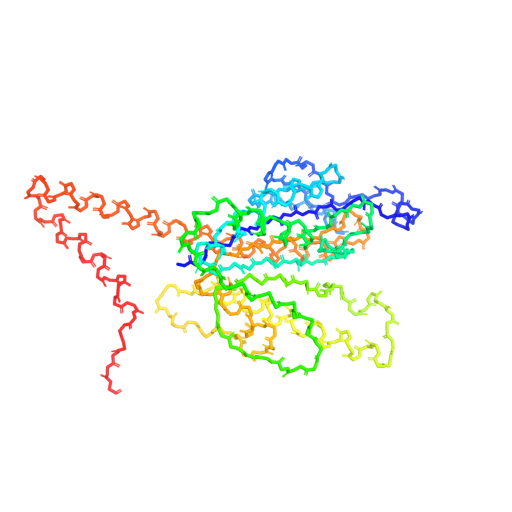A 1
ATOM 635 C C . THR A 1 81 ? -4.963 4.789 4.743 1.00 86.06 81 THR A C 1
ATOM 637 O O . THR A 1 81 ? -4.566 3.687 5.095 1.00 86.06 81 THR A O 1
ATOM 640 N N . ILE A 1 82 ? -5.176 5.091 3.467 1.00 87.88 82 ILE A N 1
ATOM 641 C CA . ILE A 1 82 ? -4.829 4.206 2.352 1.00 87.88 82 ILE A CA 1
ATOM 642 C C . ILE A 1 82 ? -3.739 4.897 1.549 1.00 87.88 82 ILE A C 1
ATOM 644 O O . ILE A 1 82 ? -3.906 6.049 1.153 1.00 87.88 82 ILE A O 1
ATOM 648 N N . ILE A 1 83 ? -2.630 4.199 1.345 1.00 86.81 83 ILE A N 1
ATOM 649 C CA . ILE A 1 83 ? -1.471 4.672 0.598 1.00 86.81 83 ILE A CA 1
ATOM 650 C C . ILE A 1 83 ? -1.328 3.779 -0.630 1.00 86.81 83 ILE A C 1
ATOM 652 O O . ILE A 1 83 ? -1.220 2.562 -0.488 1.00 86.81 83 ILE A O 1
ATOM 656 N N . THR A 1 84 ? -1.309 4.356 -1.822 1.00 87.38 84 THR A N 1
ATOM 657 C CA . THR A 1 84 ? -0.854 3.681 -3.043 1.00 87.38 84 THR A CA 1
ATOM 658 C C . THR A 1 84 ? 0.592 4.088 -3.302 1.00 87.38 84 THR A C 1
ATOM 660 O O . THR A 1 84 ? 0.959 5.249 -3.133 1.00 87.38 84 THR A O 1
ATOM 663 N N . TYR A 1 85 ? 1.446 3.122 -3.636 1.00 87.44 85 TYR A N 1
ATOM 664 C CA . TYR A 1 85 ? 2.863 3.372 -3.899 1.00 87.44 85 TYR A CA 1
ATOM 665 C C . TYR A 1 85 ? 3.382 2.465 -5.006 1.00 87.44 85 TYR A C 1
ATOM 667 O O . TYR A 1 85 ? 3.181 1.255 -4.935 1.00 87.44 85 TYR A O 1
ATOM 675 N N . GLY A 1 86 ? 4.085 3.035 -5.980 1.00 82.88 86 GLY A N 1
ATOM 676 C CA . GLY A 1 86 ? 4.737 2.306 -7.065 1.00 82.88 86 GLY A CA 1
ATOM 677 C C . GLY A 1 86 ? 4.299 2.788 -8.446 1.00 82.88 86 GLY A C 1
ATOM 678 O O . GLY A 1 86 ? 3.686 3.844 -8.586 1.00 82.88 86 GLY A O 1
ATOM 679 N N . GLN A 1 87 ? 4.651 2.027 -9.478 1.00 71.50 87 GLN A N 1
ATOM 680 C CA . GLN A 1 87 ? 4.532 2.440 -10.874 1.00 71.50 87 GLN A CA 1
ATOM 681 C C . GLN A 1 87 ? 3.182 2.022 -11.486 1.00 71.50 87 GLN A C 1
ATOM 683 O O . GLN A 1 87 ? 2.879 0.832 -11.601 1.00 71.50 87 GLN A O 1
ATOM 688 N N . GLY A 1 88 ? 2.389 2.983 -11.968 1.00 59.72 88 GLY A N 1
ATOM 689 C CA . GLY A 1 88 ? 1.175 2.708 -12.745 1.00 59.72 88 GLY A CA 1
ATOM 690 C C . GLY A 1 88 ? 0.137 3.833 -12.694 1.00 59.72 88 GLY A C 1
ATOM 691 O O . GLY A 1 88 ? 0.286 4.757 -11.899 1.00 59.72 88 GLY A O 1
ATOM 692 N N . PRO A 1 89 ? -0.911 3.775 -13.538 1.00 55.47 89 PRO A N 1
ATOM 693 C CA . PRO A 1 89 ? -2.029 4.708 -13.445 1.00 55.47 89 PRO A CA 1
ATOM 694 C C . PRO A 1 89 ? -2.661 4.630 -12.055 1.00 55.47 89 PRO A C 1
ATOM 696 O O . PRO A 1 89 ? -2.723 3.550 -11.458 1.00 55.47 89 PRO A O 1
ATOM 699 N N . SER A 1 90 ? -3.123 5.778 -11.561 1.00 60.97 90 SER A N 1
ATOM 700 C CA . SER A 1 90 ? -3.675 5.916 -10.221 1.00 60.97 90 SER A CA 1
ATOM 701 C C . SER A 1 90 ? -4.754 4.863 -9.972 1.00 60.97 90 SER A C 1
ATOM 703 O O . SER A 1 90 ? -5.830 4.896 -10.556 1.00 60.97 90 SER A O 1
ATOM 705 N N . VAL A 1 91 ? -4.500 3.903 -9.079 1.00 63.12 91 VAL A N 1
ATOM 706 C CA . VAL A 1 91 ? -5.534 2.943 -8.639 1.00 63.12 91 VAL A CA 1
ATOM 707 C C . VAL A 1 91 ? -6.720 3.676 -7.988 1.00 63.12 91 VAL A C 1
ATOM 709 O O . VAL A 1 91 ? -7.828 3.135 -7.888 1.00 63.12 91 VAL A O 1
ATOM 712 N N . LEU A 1 92 ? -6.489 4.915 -7.548 1.00 60.50 92 LEU A N 1
ATOM 713 C CA . LEU A 1 92 ? -7.498 5.778 -6.962 1.00 60.50 92 LEU A CA 1
ATOM 714 C C . LEU A 1 92 ? -8.462 6.321 -8.019 1.00 60.50 92 LEU A C 1
ATOM 716 O O . LEU A 1 92 ? -9.654 6.386 -7.723 1.00 60.50 92 LEU A O 1
ATOM 720 N N . GLU A 1 93 ? -8.001 6.601 -9.238 1.00 57.81 93 GLU A N 1
ATOM 721 C CA . GLU A 1 93 ? -8.815 7.154 -10.322 1.00 57.81 93 GLU A CA 1
ATOM 722 C C . GLU A 1 93 ? -9.006 6.134 -11.452 1.00 57.81 93 GLU A C 1
ATOM 724 O O . GLU A 1 93 ? -8.065 5.702 -12.110 1.00 57.81 93 GLU A O 1
ATOM 729 N N . CYS A 1 94 ? -10.248 5.728 -11.706 1.00 58.03 94 CYS A N 1
ATOM 730 C CA . CYS A 1 94 ? -10.580 5.008 -12.932 1.00 58.03 94 CYS A CA 1
ATOM 731 C C . CYS A 1 94 ? -11.830 5.620 -13.577 1.00 58.03 94 CYS A C 1
ATOM 733 O O . CYS A 1 94 ? -12.714 6.119 -12.880 1.00 58.03 94 CYS A O 1
ATOM 735 N N . ASP A 1 95 ? -11.800 5.584 -14.912 1.00 53.88 95 ASP A N 1
ATOM 736 C CA . ASP A 1 95 ? -12.709 6.152 -15.918 1.00 53.88 95 ASP A CA 1
ATOM 737 C C . ASP A 1 95 ? -14.215 5.962 -15.623 1.00 53.88 95 ASP A C 1
ATOM 739 O O . ASP A 1 95 ? -14.601 5.101 -14.828 1.00 53.88 95 ASP A O 1
ATOM 743 N N . GLU A 1 96 ? -15.083 6.712 -16.311 1.00 49.09 96 GLU A N 1
ATOM 744 C CA . GLU A 1 96 ? -16.552 6.724 -16.158 1.00 49.09 96 GLU A CA 1
ATOM 745 C C . GLU A 1 96 ? -17.184 5.316 -16.185 1.00 49.09 96 GLU A C 1
ATOM 747 O O . GLU A 1 96 ? -18.223 5.081 -15.568 1.00 49.09 96 GLU A O 1
ATOM 752 N N . GLN A 1 97 ? -16.531 4.353 -16.844 1.00 53.69 97 GLN A N 1
ATOM 753 C CA . GLN A 1 97 ? -16.967 2.957 -16.982 1.00 53.69 97 GLN A CA 1
ATOM 754 C C . GLN A 1 97 ? -16.493 2.023 -15.845 1.00 53.69 97 GLN A C 1
ATOM 756 O O . GLN A 1 97 ? -17.052 0.940 -15.662 1.00 53.69 97 GLN A O 1
ATOM 761 N N . LYS A 1 98 ? -15.460 2.388 -15.069 1.00 64.31 98 LYS A N 1
ATOM 762 C CA . LYS A 1 98 ? -14.887 1.548 -13.999 1.00 64.31 98 LYS A CA 1
ATOM 763 C C . LYS A 1 98 ? -14.559 2.391 -12.770 1.00 64.31 98 LYS A C 1
ATOM 765 O O . LYS A 1 98 ? -13.515 3.012 -12.705 1.00 64.31 98 LYS A O 1
ATOM 770 N N . GLN A 1 99 ? -15.391 2.325 -11.731 1.00 73.69 99 GLN A N 1
ATOM 771 C CA . GLN A 1 99 ? -15.116 3.033 -10.473 1.00 73.69 99 GLN A CA 1
ATOM 772 C C . GLN A 1 99 ? -13.792 2.582 -9.828 1.00 73.69 99 GLN A C 1
ATOM 774 O O . GLN A 1 99 ? -13.622 1.393 -9.513 1.00 73.69 99 GLN A O 1
ATOM 779 N N . GLY A 1 100 ? -12.896 3.547 -9.602 1.00 79.38 100 GLY A N 1
ATOM 780 C CA . GLY A 1 100 ? -11.629 3.384 -8.891 1.00 79.38 100 GLY A CA 1
ATOM 781 C C . GLY A 1 100 ? -11.801 3.252 -7.378 1.00 79.38 100 GLY A C 1
ATOM 782 O O . GLY A 1 100 ? -12.916 3.238 -6.840 1.00 79.38 100 GLY A O 1
ATOM 783 N N . LEU A 1 101 ? -10.678 3.132 -6.667 1.00 82.75 101 LEU A N 1
ATOM 784 C CA . LEU A 1 101 ? -10.689 2.949 -5.215 1.00 82.75 101 LEU A CA 1
ATOM 785 C C . LEU A 1 101 ? -11.286 4.165 -4.485 1.00 82.75 101 LEU A C 1
ATOM 787 O O . LEU A 1 101 ? -11.988 3.983 -3.489 1.00 82.75 101 LEU A O 1
ATOM 791 N N . LEU A 1 102 ? -11.069 5.382 -5.003 1.00 81.12 102 LEU A N 1
ATOM 792 C CA . LEU A 1 102 ? -11.599 6.627 -4.438 1.00 81.12 102 LEU A CA 1
ATOM 793 C C . LEU A 1 102 ? -13.131 6.664 -4.485 1.00 81.12 102 LEU A C 1
ATOM 795 O O . LEU A 1 102 ? -13.771 6.861 -3.450 1.00 81.12 102 LEU A O 1
ATOM 799 N N . GLN A 1 103 ? -13.727 6.424 -5.658 1.00 83.62 103 GLN A N 1
ATOM 800 C CA . GLN A 1 103 ? -15.184 6.434 -5.832 1.00 83.62 103 GLN A CA 1
ATOM 801 C C . GLN A 1 103 ? -15.843 5.354 -4.968 1.00 83.62 103 GLN A C 1
ATOM 803 O O . GLN A 1 103 ? -16.856 5.611 -4.319 1.00 83.62 103 GLN A O 1
ATOM 808 N N . ARG A 1 104 ? -15.244 4.158 -4.893 1.00 88.12 104 ARG A N 1
ATOM 809 C CA . ARG A 1 104 ? -15.753 3.068 -4.047 1.00 88.12 104 ARG A CA 1
ATOM 810 C C . ARG A 1 104 ? -15.650 3.393 -2.559 1.00 88.12 104 ARG A C 1
ATOM 812 O O . ARG A 1 104 ? -16.592 3.120 -1.820 1.00 88.12 104 ARG A O 1
ATOM 819 N N . ALA A 1 105 ? -14.551 4.006 -2.118 1.00 85.81 105 ALA A N 1
ATOM 820 C CA . ALA A 1 105 ? -14.389 4.445 -0.734 1.00 85.81 105 ALA A CA 1
ATOM 821 C C . ALA A 1 105 ? -15.407 5.523 -0.348 1.00 85.81 105 ALA A C 1
ATOM 823 O O . ALA A 1 105 ? -16.036 5.408 0.703 1.00 85.81 105 ALA A O 1
ATOM 824 N N . ALA A 1 106 ? -15.626 6.516 -1.213 1.00 83.50 106 ALA A N 1
ATOM 825 C CA . ALA A 1 106 ? -16.639 7.545 -1.004 1.00 83.50 106 ALA A CA 1
ATOM 826 C C . ALA A 1 106 ? -18.055 6.944 -0.943 1.00 83.50 106 ALA A C 1
ATOM 828 O O . ALA A 1 106 ? -18.783 7.184 0.020 1.00 83.50 106 ALA A O 1
ATOM 829 N N . ASN A 1 107 ? -18.423 6.107 -1.919 1.00 86.38 107 ASN A N 1
ATOM 830 C CA . ASN A 1 107 ? -19.728 5.441 -1.960 1.00 86.38 107 ASN A CA 1
ATOM 831 C C . ASN A 1 107 ? -19.956 4.560 -0.727 1.00 86.38 107 ASN A C 1
ATOM 833 O O . ASN A 1 107 ? -21.008 4.641 -0.094 1.00 86.38 107 ASN A O 1
ATOM 837 N N . GLY A 1 108 ? -18.952 3.766 -0.351 1.00 86.69 108 GLY A N 1
ATOM 838 C CA . GLY A 1 108 ? -19.001 2.931 0.842 1.00 86.69 108 GLY A CA 1
ATOM 839 C C . GLY A 1 108 ? -19.165 3.739 2.122 1.00 86.69 108 GLY A C 1
ATOM 840 O O . GLY A 1 108 ? -19.939 3.347 2.987 1.00 86.69 108 GLY A O 1
ATOM 841 N N . LEU A 1 109 ? -18.506 4.896 2.230 1.00 84.44 109 LEU A N 1
ATOM 842 C CA . LEU A 1 109 ? -18.644 5.775 3.390 1.00 84.44 109 LEU A CA 1
ATOM 843 C C . LEU A 1 109 ? -20.089 6.263 3.540 1.00 84.44 109 LEU A C 1
ATOM 845 O O . LEU A 1 109 ? -20.670 6.151 4.618 1.00 84.44 109 LEU A O 1
ATOM 849 N N . PHE A 1 110 ? -20.689 6.755 2.452 1.00 84.50 110 PHE A N 1
ATOM 850 C CA . PHE A 1 110 ? -22.089 7.180 2.463 1.00 84.50 110 PHE A CA 1
ATOM 851 C C . PHE A 1 110 ? -23.044 6.019 2.747 1.00 84.50 110 PHE A C 1
ATOM 853 O O . PHE A 1 110 ? -24.031 6.208 3.457 1.00 84.50 110 PHE A O 1
ATOM 860 N N . GLN A 1 111 ? -22.760 4.824 2.228 1.00 86.69 111 GLN A N 1
ATOM 861 C CA . GLN A 1 111 ? -23.566 3.637 2.493 1.00 86.69 111 GLN A CA 1
ATOM 862 C C . GLN A 1 111 ? -23.499 3.222 3.968 1.00 86.69 111 GLN A C 1
ATOM 864 O O . GLN A 1 111 ? -24.545 3.011 4.574 1.00 86.69 111 GLN A O 1
ATOM 869 N N . CYS A 1 112 ? -22.301 3.175 4.558 1.00 84.00 112 CYS A N 1
ATOM 870 C CA . CYS A 1 112 ? -22.114 2.855 5.972 1.00 84.00 112 CYS A CA 1
ATOM 871 C C . CYS A 1 112 ? -22.820 3.863 6.887 1.00 84.00 112 CYS A C 1
ATOM 873 O O . CYS A 1 112 ? -23.407 3.471 7.888 1.00 84.00 112 CYS A O 1
ATOM 875 N N . ILE A 1 113 ? -22.818 5.149 6.528 1.00 80.50 113 ILE A N 1
ATOM 876 C CA . ILE A 1 113 ? -23.514 6.188 7.298 1.00 80.50 113 ILE A CA 1
ATOM 877 C C . ILE A 1 113 ? -25.031 6.041 7.205 1.00 80.50 113 ILE A C 1
ATOM 879 O O . ILE A 1 113 ? -25.712 6.172 8.214 1.00 80.50 113 ILE A O 1
ATOM 883 N N . LYS A 1 114 ? -25.567 5.729 6.017 1.00 81.69 114 LYS A N 1
ATOM 884 C CA . LYS A 1 114 ? -27.005 5.464 5.840 1.00 81.69 114 LYS A CA 1
ATOM 885 C C . LYS A 1 114 ? -27.488 4.243 6.625 1.00 81.69 114 LYS A C 1
ATOM 887 O O . LYS A 1 114 ? -28.671 4.167 6.926 1.00 81.69 114 LYS A O 1
ATOM 892 N N . SER A 1 11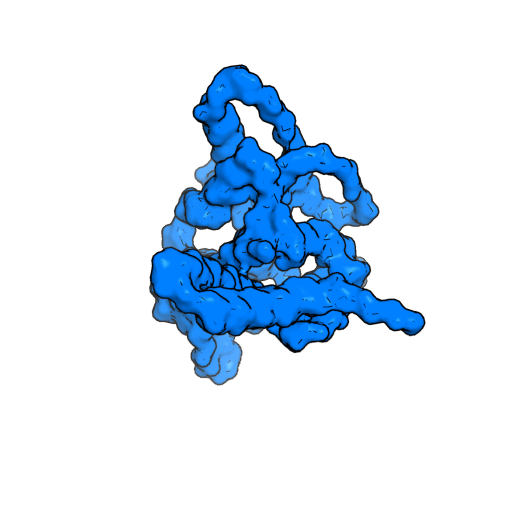5 ? -26.603 3.288 6.909 1.00 80.12 115 SER A N 1
ATOM 893 C CA . SER A 1 115 ? -26.922 2.106 7.716 1.00 80.12 115 SER A CA 1
ATOM 894 C C . SER A 1 115 ? -26.787 2.318 9.229 1.00 80.12 115 SER A C 1
ATOM 896 O O . SER A 1 115 ? -27.109 1.403 9.982 1.00 80.12 115 SER A O 1
ATOM 898 N N . THR A 1 116 ? -26.304 3.479 9.683 1.00 72.81 116 THR A N 1
ATOM 899 C CA . THR A 1 116 ? -26.243 3.822 11.112 1.00 72.81 116 THR A CA 1
ATOM 900 C C . THR A 1 116 ? -27.612 4.303 11.606 1.00 72.81 116 THR A C 1
ATOM 902 O O . THR A 1 116 ? -28.407 4.831 10.833 1.00 72.81 116 THR A O 1
ATOM 905 N N . GLU A 1 117 ? -27.891 4.141 12.901 1.00 67.88 117 GLU A N 1
ATOM 906 C CA . GLU A 1 117 ? -29.113 4.643 13.540 1.00 67.88 117 GLU A CA 1
ATOM 907 C C . GLU A 1 117 ? -29.316 6.157 13.319 1.00 67.88 117 GLU A C 1
ATOM 909 O O . GLU A 1 117 ? -28.376 6.948 13.430 1.00 67.88 117 GLU A O 1
ATOM 914 N N . GLU A 1 118 ? -30.567 6.576 13.079 1.00 59.56 118 GLU A N 1
ATOM 915 C CA . GLU A 1 118 ? -30.958 7.974 12.794 1.00 59.56 118 GLU A CA 1
ATOM 916 C C . GLU A 1 118 ? -30.566 8.984 13.893 1.00 59.56 118 GLU A C 1
ATOM 918 O O . GLU A 1 118 ? -30.545 10.192 13.653 1.00 59.56 118 GLU A O 1
ATOM 923 N N . SER A 1 119 ? -30.225 8.513 15.096 1.00 58.91 119 SER A N 1
ATOM 924 C CA . SER A 1 119 ? -29.843 9.343 16.244 1.00 58.91 119 SER A CA 1
ATOM 925 C C . SER A 1 119 ? -28.389 9.845 16.201 1.00 58.91 119 SER A C 1
ATOM 927 O O . SER A 1 119 ? -28.022 10.730 16.982 1.00 58.91 119 SER A O 1
ATOM 929 N N . VAL A 1 120 ? -27.547 9.330 15.294 1.00 63.22 120 VAL A N 1
ATOM 930 C CA . VAL A 1 120 ? -26.118 9.674 15.233 1.00 63.22 120 VAL A CA 1
ATOM 931 C C . VAL A 1 120 ? -25.859 10.814 14.246 1.00 63.22 120 VAL A C 1
ATOM 933 O O . VAL A 1 120 ? -25.946 10.674 13.026 1.00 63.22 120 VAL A O 1
ATOM 936 N N . LYS A 1 121 ? -25.455 11.977 14.769 1.00 62.00 121 LYS A N 1
ATOM 937 C CA . LYS A 1 121 ? -25.046 13.116 13.938 1.00 62.00 121 LYS A CA 1
ATOM 938 C C . LYS A 1 121 ? -23.623 12.918 13.410 1.00 62.00 121 LYS A C 1
ATOM 940 O O . LYS A 1 121 ? -22.644 13.204 14.099 1.00 62.00 121 LYS A O 1
ATOM 945 N N . HIS A 1 122 ? -23.495 12.485 12.161 1.00 59.12 122 HIS A N 1
ATOM 946 C CA . HIS A 1 122 ? -22.198 12.353 11.498 1.00 59.12 122 HIS A CA 1
ATOM 947 C C . HIS A 1 122 ? -21.709 13.696 10.927 1.00 59.12 122 HIS A C 1
ATOM 949 O O . HIS A 1 122 ? -22.452 14.418 10.269 1.00 59.12 122 HIS A O 1
ATOM 955 N N . THR A 1 123 ? -20.434 14.035 11.147 1.00 53.22 123 THR A N 1
ATOM 956 C CA . THR A 1 123 ? -19.743 15.127 10.436 1.00 53.22 123 THR A CA 1
ATOM 957 C C . THR A 1 123 ? -18.571 14.538 9.668 1.00 53.22 123 THR A C 1
ATOM 959 O O . THR A 1 123 ? -17.541 14.206 10.255 1.00 53.22 123 THR A O 1
ATOM 962 N N . ILE A 1 124 ? -18.729 14.402 8.353 1.00 55.88 124 ILE A N 1
ATOM 963 C CA . ILE A 1 124 ? -17.683 13.885 7.471 1.00 55.88 124 ILE A CA 1
ATOM 964 C C . ILE A 1 124 ? -16.822 15.055 7.004 1.00 55.88 124 ILE A C 1
ATOM 966 O O . ILE A 1 124 ? -17.336 16.013 6.428 1.00 55.88 124 ILE A O 1
ATOM 970 N N . LYS A 1 125 ? -15.506 14.964 7.199 1.00 52.84 125 LYS A N 1
ATOM 971 C CA . LYS A 1 125 ? -14.550 15.833 6.505 1.00 52.84 125 LYS A CA 1
ATOM 972 C C . LYS A 1 125 ? -13.715 14.970 5.577 1.00 52.84 125 LYS A C 1
ATOM 974 O O . LYS A 1 125 ? -12.824 14.252 6.026 1.00 52.84 125 LYS A O 1
ATOM 979 N N . LEU A 1 126 ? -14.025 15.039 4.287 1.00 52.06 126 LEU A N 1
ATOM 980 C CA . LEU A 1 126 ? -13.164 14.489 3.252 1.00 52.06 126 LEU A CA 1
ATOM 981 C C . LEU A 1 126 ? -12.089 15.530 2.933 1.00 52.06 126 LEU A C 1
ATOM 983 O O . LEU A 1 126 ? -12.383 16.712 2.762 1.00 52.06 126 LEU A O 1
ATOM 987 N N . SER A 1 127 ? -10.833 15.108 2.892 1.00 49.91 127 SER A N 1
ATOM 988 C CA . SER A 1 127 ? -9.727 15.964 2.470 1.00 49.91 127 SER A CA 1
ATOM 989 C C . SER A 1 127 ? -8.869 15.174 1.501 1.00 49.91 127 SER A C 1
ATOM 991 O O . SER A 1 127 ? -8.105 14.308 1.922 1.00 49.91 127 SER A O 1
ATOM 993 N N . MET A 1 128 ? -9.022 15.462 0.212 1.00 44.75 128 MET A N 1
ATOM 994 C CA . MET A 1 128 ? -8.078 15.035 -0.814 1.00 44.75 128 MET A CA 1
ATOM 995 C C . MET A 1 128 ? -6.917 16.028 -0.787 1.00 44.75 128 MET A C 1
ATOM 997 O O . MET A 1 128 ? -7.130 17.233 -0.907 1.00 44.75 128 MET A O 1
ATOM 1001 N N . VAL A 1 129 ? -5.711 15.534 -0.513 1.00 49.88 129 VAL A N 1
ATOM 1002 C CA . VAL A 1 129 ? -4.504 16.363 -0.471 1.00 49.88 129 VAL A CA 1
ATOM 1003 C C . VAL A 1 129 ? -3.623 15.933 -1.626 1.00 49.88 129 VAL A C 1
ATOM 1005 O O . VAL A 1 129 ? -2.881 14.963 -1.512 1.00 49.88 129 VAL A O 1
ATOM 1008 N N . GLU A 1 130 ? -3.699 16.681 -2.718 1.00 44.84 130 GLU A N 1
ATOM 1009 C CA . GLU A 1 130 ? -2.642 16.698 -3.716 1.00 44.84 130 GLU A CA 1
ATOM 1010 C C . GLU A 1 130 ? -1.531 17.605 -3.172 1.00 44.84 130 GLU A C 1
ATOM 1012 O O . GLU A 1 130 ? -1.766 18.766 -2.821 1.00 44.84 130 GLU A O 1
ATOM 1017 N N . ILE A 1 131 ? -0.329 17.065 -2.967 1.00 53.00 131 ILE A N 1
ATOM 1018 C CA . ILE A 1 131 ? 0.773 17.843 -2.393 1.00 53.00 131 ILE A CA 1
ATOM 1019 C C . ILE A 1 131 ? 1.375 18.721 -3.499 1.00 53.00 131 ILE A C 1
ATOM 1021 O O . ILE A 1 131 ? 2.393 18.378 -4.085 1.00 53.00 131 ILE A O 1
ATOM 1025 N N . TYR A 1 132 ? 0.769 19.889 -3.727 1.00 43.19 132 TYR A N 1
ATOM 1026 C CA . TYR A 1 132 ? 1.340 21.007 -4.483 1.00 43.19 132 TYR A CA 1
ATOM 1027 C C . TYR A 1 132 ? 1.389 22.245 -3.565 1.00 43.19 132 TYR A C 1
ATOM 1029 O O . TYR A 1 132 ? 0.375 22.686 -3.033 1.00 43.19 132 TYR A O 1
ATOM 1037 N N . MET A 1 133 ? 2.585 22.783 -3.303 1.00 37.44 133 MET A N 1
ATOM 1038 C CA . MET A 1 133 ? 2.810 24.032 -2.541 1.00 37.44 133 MET A CA 1
ATOM 1039 C C . MET A 1 133 ? 2.106 24.180 -1.160 1.00 37.44 133 MET A C 1
ATOM 1041 O O . MET A 1 133 ? 1.528 25.207 -0.811 1.00 37.44 133 MET A O 1
ATOM 1045 N N . GLU A 1 134 ? 2.356 23.222 -0.265 1.00 41.44 134 GLU A N 1
ATOM 1046 C CA . GLU A 1 134 ? 2.767 23.542 1.117 1.00 41.44 134 GLU A CA 1
ATOM 1047 C C . GLU A 1 134 ? 1.760 24.055 2.202 1.00 41.44 134 GLU A C 1
ATOM 1049 O O . GLU A 1 134 ? 2.248 24.556 3.223 1.00 41.44 134 GLU A O 1
ATOM 1054 N N . LYS A 1 135 ? 0.424 23.854 2.164 1.00 33.16 135 LYS A N 1
ATOM 1055 C CA . LYS A 1 135 ? -0.456 24.159 3.345 1.00 33.16 135 LYS A CA 1
ATOM 1056 C C . LYS A 1 135 ? -1.622 23.176 3.593 1.00 33.16 135 LYS A C 1
ATOM 1058 O O . LYS A 1 135 ? -2.149 22.651 2.630 1.00 33.16 135 LYS A O 1
ATOM 1063 N N . VAL A 1 136 ? -2.019 22.979 4.878 1.00 35.91 136 VAL A N 1
ATOM 1064 C CA . VAL A 1 136 ? -3.403 22.756 5.443 1.00 35.91 136 VAL A CA 1
ATOM 1065 C C . VAL A 1 136 ? -3.392 22.184 6.900 1.00 35.91 136 VAL A C 1
ATOM 1067 O O . VAL A 1 136 ? -2.460 21.472 7.279 1.00 35.91 136 VAL A O 1
ATOM 1070 N N . ARG A 1 137 ? -4.431 22.486 7.729 1.00 28.41 137 ARG A N 1
ATOM 1071 C CA . ARG A 1 137 ? -4.767 21.881 9.062 1.00 28.41 137 ARG A CA 1
ATOM 1072 C C . ARG A 1 137 ? -6.289 21.860 9.417 1.00 28.41 137 ARG A C 1
ATOM 1074 O O . ARG A 1 137 ? -7.026 22.690 8.901 1.00 28.41 137 ARG A O 1
ATOM 1081 N N . VAL A 1 138 ? -6.641 21.008 10.421 1.00 27.38 138 VAL A N 1
ATOM 1082 C CA . VAL A 1 138 ? -7.748 20.958 11.458 1.00 27.38 138 VAL A CA 1
ATOM 1083 C C . VAL A 1 138 ? -8.579 19.630 11.485 1.00 27.38 138 VAL A C 1
ATOM 1085 O O . VAL A 1 138 ? -8.806 19.031 10.444 1.00 27.38 138 VAL A O 1
ATOM 1088 N N . LYS A 1 139 ? -8.985 19.128 12.684 1.00 26.67 139 LYS A N 1
ATOM 1089 C CA . LYS A 1 139 ? -9.431 17.734 13.002 1.00 26.67 139 LYS A CA 1
ATOM 1090 C C . LYS A 1 139 ? -10.957 1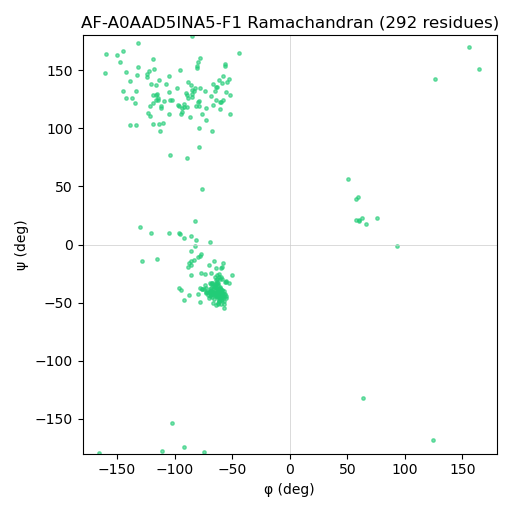7.429 12.992 1.00 26.67 139 LYS A C 1
ATOM 1092 O O . LYS A 1 139 ? -11.788 18.281 13.314 1.00 26.67 139 LYS A O 1
ATOM 1097 N N . SER A 1 140 ? -11.254 16.166 12.657 1.00 41.72 140 SER A N 1
ATOM 1098 C CA . SER A 1 140 ? -12.421 15.268 12.869 1.00 41.72 140 SER A CA 1
ATOM 1099 C C . SER A 1 140 ? -11.931 13.834 12.532 1.00 41.72 140 SER A C 1
ATOM 1101 O O . SER A 1 140 ? -10.756 13.700 12.177 1.00 41.72 140 SER A O 1
ATOM 1103 N N . GLY A 1 141 ? -12.762 12.780 12.618 1.00 52.06 141 GLY A N 1
ATOM 1104 C CA . GLY A 1 141 ? -12.405 11.456 12.073 1.00 52.06 141 GLY A CA 1
ATOM 1105 C C . GLY A 1 141 ? -11.961 11.592 10.614 1.00 52.06 141 GLY A C 1
ATOM 1106 O O . GLY A 1 141 ? -12.610 12.305 9.840 1.00 52.06 141 GLY A O 1
ATOM 1107 N N . LYS A 1 142 ? -10.796 11.031 10.281 1.00 67.56 142 LYS A N 1
ATOM 1108 C CA . LYS A 1 142 ? -10.079 11.356 9.045 1.00 67.56 142 LYS A CA 1
ATOM 1109 C C . LYS A 1 142 ? -9.852 10.092 8.225 1.00 67.56 142 LYS A C 1
ATOM 1111 O O . LYS A 1 142 ? -9.075 9.236 8.638 1.00 67.56 142 LYS A O 1
ATOM 1116 N N . LEU A 1 143 ? -10.492 10.010 7.060 1.00 69.50 143 LEU A N 1
ATOM 1117 C CA . LEU A 1 143 ? -10.087 9.096 5.996 1.00 69.50 143 LEU A CA 1
ATOM 1118 C C . LEU A 1 143 ? -9.117 9.846 5.082 1.00 69.50 143 LEU A C 1
ATOM 1120 O O . LEU A 1 143 ? -9.474 10.873 4.505 1.00 69.50 143 LEU A O 1
ATOM 1124 N N . VAL A 1 144 ? -7.886 9.354 4.988 1.00 72.81 144 VAL A N 1
ATOM 1125 C CA . VAL A 1 144 ? -6.855 9.908 4.110 1.00 72.81 144 VAL A CA 1
ATOM 1126 C C . VAL A 1 144 ? -6.573 8.904 3.009 1.00 72.81 144 VAL A C 1
ATOM 1128 O O . VAL A 1 144 ? -6.135 7.791 3.283 1.00 72.81 144 VAL A O 1
ATOM 1131 N N . LEU A 1 145 ? -6.810 9.307 1.770 1.00 66.12 145 LEU A N 1
ATOM 1132 C CA . LEU A 1 145 ? -6.366 8.578 0.591 1.00 66.12 145 LEU A CA 1
ATOM 1133 C C . LEU A 1 145 ? -5.135 9.308 0.064 1.00 66.12 145 LEU A C 1
ATOM 1135 O O . LEU A 1 145 ? -5.179 10.524 -0.122 1.00 66.12 145 LEU A O 1
ATOM 1139 N N . VAL A 1 146 ? -4.032 8.586 -0.081 1.00 73.75 146 VAL A N 1
ATOM 1140 C CA . VAL A 1 146 ? -2.745 9.136 -0.499 1.00 73.75 146 VAL A CA 1
ATOM 1141 C C . VAL A 1 146 ? -2.323 8.418 -1.763 1.00 73.75 146 VAL A C 1
ATOM 1143 O O . VAL A 1 146 ? -1.977 7.239 -1.694 1.00 73.75 146 VAL A O 1
ATOM 1146 N N . ASP A 1 147 ? -2.336 9.147 -2.877 1.00 74.12 147 ASP A N 1
ATOM 1147 C CA . ASP A 1 147 ? -1.635 8.728 -4.083 1.00 74.12 147 ASP A CA 1
ATOM 1148 C C . ASP A 1 147 ? -0.217 9.265 -4.040 1.00 74.12 147 ASP A C 1
ATOM 1150 O O . ASP A 1 147 ? -0.008 10.479 -3.952 1.00 74.12 147 ASP A O 1
ATOM 1154 N N . LEU A 1 148 ? 0.763 8.370 -4.032 1.00 73.75 148 LEU A N 1
ATOM 1155 C CA . LEU A 1 148 ? 2.150 8.779 -4.169 1.00 73.75 148 LEU A CA 1
ATOM 1156 C C . LEU A 1 148 ? 2.504 8.832 -5.649 1.00 73.75 148 LEU A C 1
ATOM 1158 O O . LEU A 1 148 ? 2.127 7.953 -6.417 1.00 73.75 148 LEU A O 1
ATOM 1162 N N . ALA A 1 149 ? 3.274 9.852 -6.022 1.00 68.19 149 ALA A N 1
ATOM 1163 C CA . ALA A 1 149 ? 3.893 9.900 -7.335 1.00 68.19 149 ALA A CA 1
ATOM 1164 C C . ALA A 1 149 ? 4.754 8.649 -7.572 1.00 68.19 149 ALA A C 1
ATOM 1166 O O . ALA A 1 149 ? 5.229 8.009 -6.622 1.00 68.19 149 ALA A O 1
ATOM 1167 N N . GLY A 1 150 ? 4.948 8.327 -8.850 1.00 67.06 150 GLY A N 1
ATOM 1168 C CA . GLY A 1 150 ? 5.735 7.183 -9.275 1.00 67.06 150 GLY A CA 1
ATOM 1169 C C . GLY A 1 150 ? 7.134 7.172 -8.648 1.00 67.06 150 GLY A C 1
ATOM 1170 O O . GLY A 1 150 ? 7.747 8.214 -8.403 1.00 67.06 150 GLY A O 1
ATOM 1171 N N . SER A 1 151 ? 7.613 5.974 -8.310 1.00 70.81 151 SER A N 1
ATOM 1172 C CA . SER A 1 151 ? 8.914 5.772 -7.665 1.00 70.81 151 SER A CA 1
ATOM 1173 C C . SER A 1 151 ? 10.075 5.675 -8.655 1.00 70.81 151 SER A C 1
ATOM 1175 O O . SER A 1 151 ? 11.177 5.321 -8.241 1.00 70.81 151 SER A O 1
ATOM 1177 N N . GLU A 1 152 ? 9.828 5.935 -9.940 1.00 78.00 152 GLU A N 1
ATOM 1178 C CA . GLU A 1 152 ? 10.813 5.763 -10.997 1.00 78.00 152 GLU A CA 1
ATOM 1179 C C . GLU A 1 152 ? 12.050 6.649 -10.832 1.00 78.00 152 GLU A C 1
ATOM 1181 O O . GLU A 1 152 ? 11.997 7.835 -10.473 1.00 78.00 152 GLU A O 1
ATOM 1186 N N . LYS A 1 153 ? 13.203 6.066 -11.168 1.00 74.94 153 LYS A N 1
ATOM 1187 C CA . LYS A 1 153 ? 14.460 6.806 -11.217 1.00 74.94 153 LYS A CA 1
ATOM 1188 C C . LYS A 1 153 ? 14.424 7.864 -12.313 1.00 74.94 153 LYS A C 1
ATOM 1190 O O . LYS A 1 153 ? 14.160 7.574 -13.478 1.00 74.94 153 LYS A O 1
ATOM 1195 N N . VAL A 1 154 ? 14.831 9.072 -11.938 1.00 73.31 154 VAL A N 1
ATOM 1196 C CA . VAL A 1 154 ? 14.972 10.240 -12.822 1.00 73.31 154 VAL A CA 1
ATOM 1197 C C . VAL A 1 154 ? 15.827 9.947 -14.065 1.00 73.31 154 VAL A C 1
ATOM 1199 O O . VAL A 1 154 ? 15.558 10.455 -15.144 1.00 73.31 154 VAL A O 1
ATOM 1202 N N . GLU A 1 155 ? 16.828 9.077 -13.943 1.00 74.12 155 GLU A N 1
ATOM 1203 C CA . GLU A 1 155 ? 17.695 8.665 -15.057 1.00 74.12 155 GLU A CA 1
ATOM 1204 C C . GLU A 1 155 ? 16.925 7.972 -16.195 1.00 74.12 155 GLU A C 1
ATOM 1206 O O . GLU A 1 155 ? 17.330 8.061 -17.351 1.00 74.12 155 GLU A O 1
ATOM 1211 N N . LYS A 1 156 ? 15.797 7.312 -15.891 1.00 68.56 156 LYS A N 1
ATOM 1212 C CA . LYS A 1 156 ? 14.959 6.619 -16.883 1.00 68.56 156 LYS A CA 1
ATOM 1213 C C . LYS A 1 156 ? 13.943 7.537 -17.563 1.00 68.56 156 LYS A C 1
ATOM 1215 O O . LYS A 1 156 ? 13.363 7.142 -18.570 1.00 68.56 156 LYS A O 1
ATOM 1220 N N . THR A 1 157 ? 13.700 8.736 -17.029 1.00 68.62 157 THR A N 1
ATOM 1221 C CA . THR A 1 157 ? 12.645 9.624 -17.540 1.00 68.62 157 THR A CA 1
ATOM 1222 C C . THR A 1 157 ? 13.124 10.531 -18.671 1.00 68.62 157 THR A C 1
ATOM 1224 O O . THR A 1 157 ? 12.293 11.101 -19.371 1.00 68.62 157 THR A O 1
ATOM 1227 N N . GLY A 1 158 ? 14.444 10.673 -18.862 1.00 70.94 158 GLY A N 1
ATOM 1228 C CA . GLY A 1 158 ? 15.018 11.586 -19.858 1.00 70.94 158 GLY A CA 1
ATOM 1229 C C . GLY A 1 158 ? 14.630 13.053 -19.634 1.00 70.94 158 GLY A C 1
ATOM 1230 O O . GLY A 1 158 ? 14.663 13.845 -20.570 1.00 70.94 158 GLY A O 1
ATOM 1231 N N . ALA A 1 159 ? 14.202 13.408 -18.417 1.00 73.00 159 ALA A N 1
ATOM 1232 C CA . ALA A 1 159 ? 13.705 14.737 -18.096 1.00 73.00 159 ALA A CA 1
ATOM 1233 C C . ALA A 1 159 ? 14.844 15.765 -18.027 1.00 73.00 159 ALA A C 1
ATOM 1235 O O . ALA A 1 159 ? 15.841 15.561 -17.334 1.00 73.00 159 ALA A O 1
ATOM 1236 N N . GLU A 1 160 ? 14.654 16.911 -18.681 1.00 77.38 160 GLU A N 1
ATOM 1237 C CA . GLU A 1 160 ? 15.585 18.042 -18.668 1.00 77.38 160 GLU A CA 1
ATOM 1238 C C . GLU A 1 160 ? 14.930 19.303 -18.077 1.00 77.38 160 GLU A C 1
ATOM 1240 O O . GLU A 1 160 ? 13.704 19.433 -18.004 1.00 77.38 160 GLU A O 1
ATOM 1245 N N . GLY A 1 161 ? 15.754 20.257 -17.633 1.00 81.25 161 GLY A N 1
ATOM 1246 C CA . GLY A 1 161 ? 15.289 21.570 -17.176 1.00 81.25 161 GLY A CA 1
ATOM 1247 C C . GLY A 1 161 ? 14.382 21.517 -15.939 1.00 81.25 161 GLY A C 1
ATOM 1248 O O . GLY A 1 161 ? 14.703 20.877 -14.941 1.00 81.25 161 GLY A O 1
ATOM 1249 N N . SER A 1 162 ? 13.249 22.220 -15.975 1.00 75.25 162 SER A N 1
ATOM 1250 C CA . SER A 1 162 ? 12.324 22.326 -14.835 1.00 75.25 162 SER A CA 1
ATOM 1251 C C . SER A 1 162 ? 11.684 20.992 -14.436 1.00 75.25 162 SER A C 1
ATOM 1253 O O . SER A 1 162 ? 11.440 20.769 -13.253 1.00 75.25 162 SER A O 1
ATOM 1255 N N . VAL A 1 163 ? 11.472 20.085 -15.396 1.00 73.25 163 VAL A N 1
ATOM 1256 C CA . VAL A 1 163 ? 10.897 18.748 -15.156 1.00 73.25 163 VAL A CA 1
ATOM 1257 C C . VAL A 1 163 ? 11.864 17.876 -14.349 1.00 73.25 163 VAL A C 1
ATOM 1259 O O . VAL A 1 163 ? 11.454 17.085 -13.502 1.00 73.25 163 VAL A O 1
ATOM 1262 N N . LEU A 1 164 ? 13.172 18.061 -14.553 1.00 79.12 164 LEU A N 1
ATOM 1263 C CA . LEU A 1 164 ? 14.205 17.369 -13.786 1.00 79.12 164 LEU A CA 1
ATOM 1264 C C . LEU A 1 164 ? 14.187 17.777 -12.303 1.00 79.12 164 LEU A C 1
ATOM 1266 O O . LEU A 1 164 ? 14.304 16.928 -11.418 1.00 79.12 164 LEU A O 1
ATOM 1270 N N . GLU A 1 165 ? 14.032 19.070 -12.019 1.00 76.56 165 GLU A N 1
ATOM 1271 C CA . GLU A 1 165 ? 13.965 19.588 -10.645 1.00 76.56 165 GLU A CA 1
ATOM 1272 C C . GLU A 1 165 ? 12.685 19.148 -9.916 1.00 76.56 165 GLU A C 1
ATOM 1274 O O . GLU A 1 165 ? 12.713 18.836 -8.718 1.00 76.56 165 GLU A O 1
ATOM 1279 N N . GLU A 1 166 ? 11.576 19.033 -10.646 1.00 72.62 166 GLU A N 1
ATOM 1280 C CA . GLU A 1 166 ? 10.341 18.430 -10.145 1.00 72.62 166 GLU A CA 1
ATOM 1281 C C . GLU A 1 166 ? 10.553 16.951 -9.783 1.00 72.62 166 GLU A C 1
ATOM 1283 O O . GLU A 1 166 ? 10.312 16.547 -8.640 1.00 72.62 166 GLU A O 1
ATOM 1288 N N . ALA A 1 167 ? 11.114 16.163 -10.705 1.00 73.62 167 ALA A N 1
ATOM 1289 C CA . ALA A 1 167 ? 11.389 14.742 -10.495 1.00 73.62 167 ALA A CA 1
ATOM 1290 C C . ALA A 1 167 ? 12.354 14.492 -9.319 1.00 73.62 167 ALA A C 1
ATOM 1292 O O . ALA A 1 167 ? 12.178 13.543 -8.545 1.00 73.62 167 ALA A O 1
ATOM 1293 N N . LYS A 1 168 ? 13.351 15.367 -9.119 1.00 78.62 168 LYS A N 1
ATOM 1294 C CA . LYS A 1 168 ? 14.234 15.340 -7.938 1.00 78.62 168 LYS A CA 1
ATOM 1295 C C . LYS A 1 168 ? 13.466 15.604 -6.644 1.00 78.62 168 LYS A C 1
ATOM 1297 O O . LYS A 1 168 ? 13.715 14.944 -5.633 1.00 78.62 168 LYS A O 1
ATOM 1302 N N . THR A 1 169 ? 12.535 16.555 -6.655 1.00 76.19 169 THR A N 1
ATOM 1303 C CA . THR A 1 169 ? 11.736 16.912 -5.473 1.00 76.19 169 THR A CA 1
ATOM 1304 C C . THR A 1 169 ? 10.792 15.779 -5.068 1.00 76.19 169 THR A C 1
ATOM 1306 O O . THR A 1 169 ? 10.715 15.439 -3.882 1.00 76.19 169 THR A O 1
ATOM 1309 N N . ILE A 1 170 ? 10.147 15.136 -6.046 1.00 76.25 170 ILE A N 1
ATOM 1310 C CA . ILE A 1 170 ? 9.330 13.932 -5.845 1.00 76.25 170 ILE A CA 1
ATOM 1311 C C . ILE A 1 170 ? 10.173 12.834 -5.188 1.00 76.25 170 ILE A C 1
ATOM 1313 O O . ILE A 1 170 ? 9.854 12.377 -4.083 1.00 76.25 170 ILE A O 1
ATOM 1317 N N . ASN A 1 171 ? 11.315 12.499 -5.791 1.00 79.25 171 ASN A N 1
ATOM 1318 C CA . ASN A 1 171 ? 12.198 11.447 -5.295 1.00 79.25 171 ASN A CA 1
ATOM 1319 C C . ASN A 1 171 ? 12.782 11.741 -3.909 1.00 79.25 171 ASN A C 1
ATOM 1321 O O . ASN A 1 171 ? 12.942 10.827 -3.095 1.00 79.25 171 ASN A O 1
ATOM 1325 N N . LYS A 1 172 ? 13.031 13.014 -3.577 1.00 83.25 172 LYS A N 1
ATOM 1326 C CA . LYS A 1 172 ? 13.443 13.422 -2.226 1.00 83.25 172 LYS A CA 1
ATOM 1327 C C . LYS A 1 172 ? 12.383 13.062 -1.183 1.00 83.25 172 LYS A C 1
ATOM 1329 O O . LYS A 1 172 ? 12.725 12.547 -0.118 1.00 83.25 172 LYS A O 1
ATOM 1334 N N . SER A 1 173 ? 11.107 13.316 -1.475 1.00 83.12 173 SER A N 1
ATOM 1335 C CA . SER A 1 173 ? 10.009 13.008 -0.549 1.00 83.12 173 SER A CA 1
ATOM 1336 C C . SER A 1 173 ? 9.807 11.498 -0.355 1.00 83.12 173 SER A C 1
ATOM 1338 O O . SER A 1 173 ? 9.631 11.049 0.781 1.00 83.12 173 SER A O 1
ATOM 1340 N N . LEU A 1 174 ? 9.939 10.709 -1.426 1.00 82.69 174 LEU A N 1
ATOM 1341 C CA . LEU A 1 174 ? 9.870 9.244 -1.381 1.00 82.69 174 LEU A CA 1
ATOM 1342 C C . LEU A 1 174 ? 11.078 8.629 -0.657 1.00 82.69 174 LEU A C 1
ATOM 1344 O O . LEU A 1 174 ? 10.924 7.717 0.153 1.00 82.69 174 LEU A O 1
ATOM 1348 N N . SER A 1 175 ? 12.275 9.185 -0.855 1.00 85.31 175 SER A N 1
ATOM 1349 C CA . SER A 1 175 ? 13.488 8.762 -0.140 1.00 85.31 175 SER A CA 1
ATOM 1350 C C . SER A 1 175 ? 13.383 9.034 1.363 1.00 85.31 175 SER A C 1
ATOM 1352 O O . SER A 1 175 ? 13.713 8.176 2.182 1.00 85.31 175 SER A O 1
ATOM 1354 N N . ALA A 1 176 ? 12.860 10.204 1.750 1.00 85.44 176 ALA A N 1
ATOM 1355 C CA . ALA A 1 176 ? 12.591 10.522 3.152 1.00 85.44 176 ALA A CA 1
ATOM 1356 C C . ALA A 1 176 ? 11.585 9.539 3.776 1.00 85.44 176 ALA A C 1
ATOM 1358 O O . ALA A 1 176 ? 11.756 9.123 4.924 1.00 85.44 176 ALA A O 1
ATOM 1359 N N . LEU A 1 177 ? 10.562 9.129 3.017 1.00 85.31 177 LEU A N 1
ATOM 1360 C CA . LEU A 1 177 ? 9.609 8.102 3.437 1.00 85.31 177 LEU A CA 1
ATOM 1361 C C . LEU A 1 177 ? 10.288 6.741 3.656 1.00 85.31 177 LEU A C 1
ATOM 1363 O O . LEU A 1 177 ? 10.068 6.119 4.699 1.00 85.31 177 LEU A O 1
ATOM 1367 N N . GLY A 1 178 ? 11.170 6.324 2.745 1.00 84.69 178 GLY A N 1
ATOM 1368 C CA . GLY A 1 178 ? 12.003 5.130 2.914 1.00 84.69 178 GLY A CA 1
ATOM 1369 C C . GLY A 1 178 ? 12.869 5.185 4.179 1.00 84.69 178 GLY A C 1
ATOM 1370 O O . GLY A 1 178 ? 12.877 4.240 4.969 1.00 84.69 178 GLY A O 1
ATOM 1371 N N . ASN A 1 179 ? 13.521 6.321 4.444 1.00 86.94 179 ASN A N 1
ATOM 1372 C CA . ASN A 1 179 ? 14.336 6.522 5.650 1.00 86.94 179 ASN A CA 1
ATOM 1373 C C . ASN A 1 179 ? 13.513 6.423 6.940 1.00 86.94 179 ASN A C 1
ATOM 1375 O O . ASN A 1 179 ? 13.947 5.796 7.908 1.00 86.94 179 ASN A O 1
ATOM 1379 N N . VAL A 1 180 ? 12.309 7.001 6.952 1.00 86.94 180 VAL A N 1
ATOM 1380 C CA . VAL A 1 180 ? 11.370 6.891 8.076 1.00 86.94 180 VAL A CA 1
ATOM 1381 C C . VAL A 1 180 ? 11.012 5.430 8.349 1.00 86.94 180 VAL A C 1
ATOM 1383 O O . VAL A 1 180 ? 11.053 4.997 9.499 1.00 86.94 180 VAL A O 1
ATOM 1386 N N . ILE A 1 181 ? 10.712 4.648 7.314 1.00 82.50 181 ILE A N 1
ATOM 1387 C CA . ILE A 1 181 ? 10.336 3.234 7.453 1.00 82.50 181 ILE A CA 1
ATOM 1388 C C . ILE A 1 181 ? 11.512 2.381 7.915 1.00 82.50 181 ILE A C 1
ATOM 1390 O O . ILE A 1 181 ? 11.352 1.555 8.817 1.00 82.50 181 ILE A O 1
ATOM 1394 N N . ASN A 1 182 ? 12.701 2.613 7.365 1.00 82.56 182 ASN A N 1
ATOM 1395 C CA . ASN A 1 182 ? 13.916 1.927 7.792 1.00 82.56 182 ASN A CA 1
ATOM 1396 C C . ASN A 1 182 ? 14.220 2.225 9.266 1.00 82.56 182 ASN A C 1
ATOM 1398 O O . ASN A 1 182 ? 14.455 1.303 10.044 1.00 82.56 182 ASN A O 1
ATOM 1402 N N . ALA A 1 183 ? 14.111 3.486 9.696 1.00 83.25 183 ALA A N 1
ATOM 1403 C CA . ALA A 1 183 ? 14.279 3.865 11.099 1.00 83.25 183 ALA A CA 1
ATOM 1404 C C . ALA A 1 183 ? 13.220 3.222 12.019 1.00 83.25 183 ALA A C 1
ATOM 1406 O O . ALA A 1 183 ? 13.517 2.852 13.158 1.00 83.25 183 ALA A O 1
ATOM 1407 N N . LEU A 1 184 ? 11.989 3.051 11.528 1.00 78.25 184 LEU A N 1
ATOM 1408 C CA . LEU A 1 184 ? 10.909 2.383 12.256 1.00 78.25 184 LEU A CA 1
ATOM 1409 C C . LEU A 1 184 ? 11.073 0.857 12.341 1.00 78.25 184 LEU A C 1
ATOM 1411 O O . LEU A 1 184 ? 10.530 0.253 13.266 1.00 78.25 184 LEU A O 1
ATOM 1415 N N . THR A 1 185 ? 11.785 0.244 11.395 1.00 74.12 185 THR A N 1
ATOM 1416 C CA . THR A 1 185 ? 11.963 -1.217 11.301 1.00 74.12 185 THR A CA 1
ATOM 1417 C C . THR A 1 185 ? 13.245 -1.679 11.995 1.00 74.12 185 THR A C 1
ATOM 1419 O O . THR A 1 185 ? 13.232 -2.679 12.705 1.00 74.12 185 THR A O 1
ATOM 1422 N N . CYS A 1 186 ? 14.334 -0.916 11.863 1.00 71.19 186 CYS A N 1
ATOM 1423 C CA . CYS A 1 186 ? 15.660 -1.256 12.392 1.00 71.19 186 CYS A CA 1
ATOM 1424 C C . CYS A 1 186 ? 15.935 -0.712 13.808 1.00 71.19 186 CYS A C 1
ATOM 1426 O O . CYS A 1 186 ? 17.058 -0.810 14.302 1.00 71.19 186 CYS A O 1
ATOM 1428 N N . GLY A 1 187 ? 14.947 -0.106 14.472 1.00 64.44 187 GLY A N 1
ATOM 1429 C CA . GLY A 1 187 ? 15.121 0.445 15.818 1.00 64.44 187 GLY A CA 1
ATOM 1430 C C . GLY A 1 187 ? 15.428 -0.639 16.858 1.00 64.44 187 GLY A C 1
ATOM 1431 O O . GLY A 1 187 ? 14.655 -1.581 17.028 1.00 64.44 187 GLY A O 1
ATOM 1432 N N . SER A 1 188 ? 16.536 -0.497 17.593 1.00 58.50 188 SER A N 1
ATOM 1433 C CA . SER A 1 188 ? 16.880 -1.419 18.682 1.00 58.50 188 SER A CA 1
ATOM 1434 C C . SER A 1 188 ? 15.882 -1.308 19.848 1.00 58.50 188 SER A C 1
ATOM 1436 O O . SER A 1 188 ? 15.537 -0.188 20.246 1.00 58.50 188 SER A O 1
ATOM 1438 N N . PRO A 1 189 ? 15.442 -2.428 20.455 1.00 54.56 189 PRO A N 1
ATOM 1439 C CA . PRO A 1 189 ? 14.581 -2.391 21.635 1.00 54.56 189 PRO A CA 1
ATOM 1440 C C . PRO A 1 189 ? 15.259 -1.610 22.771 1.00 54.56 189 PRO A C 1
ATOM 1442 O O . PRO A 1 189 ? 16.373 -1.937 23.166 1.00 54.56 189 PRO A O 1
ATOM 1445 N N . GLY A 1 190 ? 14.598 -0.572 23.293 1.00 53.06 190 GLY A N 1
ATOM 1446 C CA . GLY A 1 190 ? 15.074 0.181 24.463 1.00 53.06 190 GLY A CA 1
ATOM 1447 C C . GLY A 1 190 ? 15.922 1.427 24.177 1.00 53.06 190 GLY A C 1
ATOM 1448 O O . GLY A 1 190 ? 16.270 2.126 25.124 1.00 53.06 190 GLY A O 1
ATOM 1449 N N . LYS A 1 191 ? 16.213 1.767 22.911 1.00 56.78 191 LYS A N 1
ATOM 1450 C CA . LYS A 1 191 ? 16.784 3.079 22.547 1.00 56.78 191 LYS A CA 1
ATOM 1451 C C . LYS A 1 191 ? 15.747 3.952 21.849 1.00 56.78 191 LYS A C 1
ATOM 1453 O O . LYS A 1 191 ? 15.017 3.488 20.976 1.00 56.78 191 LYS A O 1
ATOM 1458 N N . THR A 1 192 ? 15.710 5.236 22.201 1.00 58.22 192 THR A N 1
ATOM 1459 C CA . THR A 1 192 ? 14.929 6.234 21.464 1.00 58.22 192 THR A CA 1
ATOM 1460 C C . THR A 1 192 ? 15.557 6.425 20.086 1.00 58.22 192 THR A C 1
ATOM 1462 O O . THR A 1 192 ? 16.549 7.138 19.951 1.00 58.22 192 THR A O 1
ATOM 1465 N N . ASN A 1 193 ? 15.011 5.761 19.067 1.00 72.31 193 ASN A N 1
ATOM 1466 C CA . ASN A 1 193 ? 15.441 5.985 17.694 1.00 72.31 193 ASN A CA 1
ATOM 1467 C C . ASN A 1 193 ? 14.771 7.262 17.170 1.00 72.31 193 ASN A C 1
ATOM 1469 O O . ASN A 1 193 ? 13.542 7.366 17.192 1.00 72.31 193 ASN A O 1
ATOM 1473 N N . TYR A 1 194 ? 15.558 8.247 16.733 1.00 83.06 194 TYR A N 1
ATOM 1474 C CA . TYR A 1 194 ? 15.003 9.427 16.073 1.00 83.06 194 TYR A CA 1
ATOM 1475 C C . TYR A 1 194 ? 14.395 8.997 14.736 1.00 83.06 194 TYR A C 1
ATOM 1477 O O . TYR A 1 194 ? 15.094 8.466 13.877 1.00 83.06 194 TYR A O 1
ATOM 1485 N N . ILE A 1 195 ? 13.090 9.221 14.567 1.00 85.75 195 ILE A N 1
ATOM 1486 C CA . ILE A 1 195 ? 12.408 8.949 13.302 1.00 85.75 195 ILE A CA 1
ATOM 1487 C C . ILE A 1 195 ? 12.338 10.255 12.499 1.00 85.75 195 ILE A C 1
ATOM 1489 O O . ILE A 1 195 ? 11.707 11.209 12.972 1.00 85.75 195 ILE A O 1
ATOM 1493 N N . PRO A 1 196 ? 12.934 10.318 11.294 1.00 88.31 196 PRO A N 1
ATOM 1494 C CA . PRO A 1 196 ? 13.071 11.538 10.498 1.00 88.31 196 PRO A CA 1
ATOM 1495 C C . PRO A 1 196 ? 11.768 11.968 9.797 1.00 88.31 196 PRO A C 1
ATOM 1497 O O . PRO A 1 196 ? 11.740 12.318 8.619 1.00 88.31 196 PRO A O 1
ATOM 1500 N N . TYR A 1 197 ? 10.643 12.000 10.520 1.00 86.56 197 TYR A N 1
ATOM 1501 C CA . TYR A 1 197 ? 9.368 12.474 9.968 1.00 86.56 197 TYR A CA 1
ATOM 1502 C C . TYR A 1 197 ? 9.440 13.917 9.470 1.00 86.56 197 TYR A C 1
ATOM 1504 O O . TYR A 1 197 ? 8.582 14.325 8.705 1.00 86.56 197 TYR A O 1
ATOM 1512 N N . ARG A 1 198 ? 10.427 14.707 9.908 1.00 87.06 198 ARG A N 1
ATOM 1513 C CA . ARG A 1 198 ? 10.574 16.120 9.535 1.00 87.06 198 ARG A CA 1
ATOM 1514 C C . ARG A 1 198 ? 11.268 16.340 8.192 1.00 87.06 198 ARG A C 1
ATOM 1516 O O . ARG A 1 198 ? 11.169 17.450 7.677 1.00 87.06 198 ARG A O 1
ATOM 1523 N N . ASP A 1 199 ? 11.902 15.314 7.632 1.00 87.31 199 ASP A N 1
ATOM 1524 C CA . ASP A 1 199 ? 12.745 15.431 6.438 1.00 87.31 199 ASP A CA 1
ATOM 1525 C C . ASP A 1 199 ? 11.933 15.708 5.161 1.00 87.31 199 ASP A C 1
ATOM 1527 O O . ASP A 1 199 ? 12.474 16.193 4.168 1.00 87.31 199 ASP A 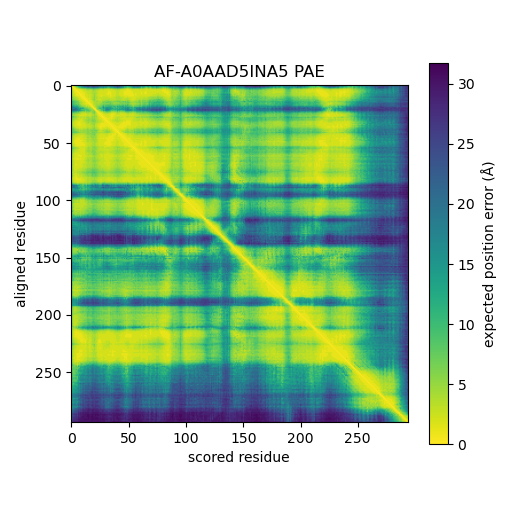O 1
ATOM 1531 N N . SER A 1 200 ? 10.616 15.465 5.185 1.00 86.00 200 SER A N 1
ATOM 1532 C CA . SER A 1 200 ? 9.700 15.868 4.116 1.00 86.00 200 SER A CA 1
ATOM 1533 C C . SER A 1 200 ? 8.312 16.221 4.654 1.00 86.00 200 SER A C 1
ATOM 1535 O O . SER A 1 200 ? 7.893 15.753 5.711 1.00 86.00 200 SER A O 1
ATOM 1537 N N . LYS A 1 201 ? 7.539 17.027 3.919 1.00 79.44 201 LYS A N 1
ATOM 1538 C CA . LYS A 1 201 ? 6.134 17.292 4.282 1.00 79.44 201 LYS A CA 1
ATOM 1539 C C . LYS A 1 201 ? 5.266 16.044 4.193 1.00 79.44 201 LYS A C 1
ATOM 1541 O O . LYS A 1 201 ? 4.397 15.861 5.043 1.00 79.44 201 LYS A O 1
ATOM 1546 N N . LEU A 1 202 ? 5.551 15.180 3.222 1.00 79.94 202 LEU A N 1
ATOM 1547 C CA . LEU A 1 202 ? 4.878 13.900 3.052 1.00 79.94 202 LEU A CA 1
ATOM 1548 C C . LEU A 1 202 ? 5.007 13.043 4.317 1.00 79.94 202 LEU A C 1
ATOM 1550 O O . LEU A 1 202 ? 4.003 12.621 4.887 1.00 79.94 202 LEU A O 1
ATOM 1554 N N . THR A 1 203 ? 6.230 12.865 4.822 1.00 84.94 203 THR A N 1
ATOM 1555 C CA . THR A 1 203 ? 6.476 12.080 6.038 1.00 84.94 203 THR A CA 1
ATOM 1556 C C . THR A 1 203 ? 5.851 12.699 7.287 1.00 84.94 203 THR A C 1
ATOM 1558 O O . THR A 1 203 ? 5.429 11.960 8.174 1.00 84.94 203 THR A O 1
ATOM 1561 N N . ARG A 1 204 ? 5.681 14.027 7.344 1.00 82.50 204 ARG A N 1
ATOM 1562 C CA . ARG A 1 204 ? 4.920 14.6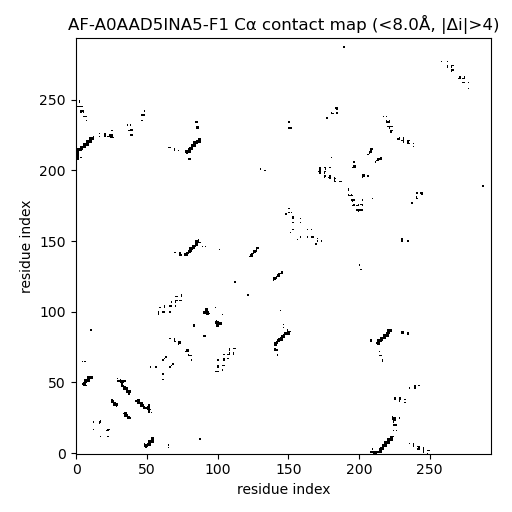94 8.421 1.00 82.50 204 ARG A CA 1
ATOM 1563 C C . ARG A 1 204 ? 3.423 14.412 8.344 1.00 82.50 204 ARG A C 1
ATOM 1565 O O . ARG A 1 204 ? 2.795 14.229 9.381 1.00 82.50 204 ARG A O 1
ATOM 1572 N N . ILE A 1 205 ? 2.847 14.394 7.143 1.00 79.75 205 ILE A N 1
ATOM 1573 C CA . ILE A 1 205 ? 1.423 14.089 6.933 1.00 79.75 205 ILE A CA 1
ATOM 1574 C C . ILE A 1 205 ? 1.145 12.615 7.252 1.00 79.75 205 ILE A C 1
ATOM 1576 O O . ILE A 1 205 ? 0.139 12.302 7.889 1.00 79.75 205 ILE A O 1
ATOM 1580 N N . LEU A 1 206 ? 2.059 11.725 6.859 1.00 81.12 206 LEU A N 1
ATOM 1581 C CA . LEU A 1 206 ? 1.965 10.280 7.072 1.00 81.12 206 LEU A CA 1
ATOM 1582 C C . LEU A 1 206 ? 2.417 9.822 8.466 1.00 81.12 206 LEU A C 1
ATOM 1584 O O . LEU A 1 206 ? 2.332 8.633 8.767 1.00 81.12 206 LEU A O 1
ATOM 1588 N N . GLN A 1 207 ? 2.874 10.727 9.335 1.00 84.88 207 GLN A N 1
ATOM 1589 C CA . GLN A 1 207 ? 3.368 10.374 10.668 1.00 84.88 207 GLN A CA 1
ATOM 1590 C C . GLN A 1 207 ? 2.324 9.593 11.482 1.00 84.88 207 GLN A C 1
ATOM 1592 O O . GLN A 1 207 ? 2.659 8.587 12.108 1.00 84.88 207 GLN A O 1
ATOM 1597 N N . ASP A 1 208 ? 1.057 10.012 11.423 1.00 79.56 208 ASP A N 1
ATOM 1598 C CA . ASP A 1 208 ? -0.040 9.328 12.115 1.00 79.56 208 ASP A CA 1
ATOM 1599 C C . ASP A 1 208 ? -0.355 7.959 11.490 1.00 79.56 208 ASP A C 1
ATOM 1601 O O . ASP A 1 208 ? -0.683 7.017 12.209 1.00 79.56 208 ASP A O 1
ATOM 1605 N N . ALA A 1 209 ? -0.199 7.825 10.169 1.00 81.19 209 ALA A N 1
ATOM 1606 C CA . ALA A 1 209 ? -0.445 6.584 9.437 1.00 81.19 209 ALA A CA 1
ATOM 1607 C C . ALA A 1 209 ? 0.642 5.529 9.694 1.00 81.19 209 ALA A C 1
ATOM 1609 O O . ALA A 1 209 ? 0.349 4.345 9.871 1.00 81.19 209 ALA A O 1
ATOM 1610 N N . LEU A 1 210 ? 1.904 5.960 9.744 1.00 80.81 210 LEU A N 1
ATOM 1611 C CA . LEU A 1 210 ? 3.057 5.080 9.899 1.00 80.81 210 LEU A CA 1
ATOM 1612 C C . LEU A 1 210 ? 3.361 4.806 11.372 1.00 80.81 210 LEU A C 1
ATOM 1614 O O . LEU A 1 210 ? 3.649 3.673 11.738 1.00 80.81 210 LEU A O 1
ATOM 1618 N N . GLY A 1 211 ? 3.319 5.813 12.240 1.00 71.00 211 GLY A N 1
ATOM 1619 C CA . GLY A 1 211 ? 3.737 5.703 13.642 1.00 71.00 211 GLY A CA 1
ATOM 1620 C C . GLY A 1 211 ? 2.631 5.890 14.675 1.00 71.00 211 GLY A C 1
ATOM 1621 O O . GLY A 1 211 ? 2.875 5.624 15.851 1.00 71.00 211 GLY A O 1
ATOM 1622 N N . GLY A 1 212 ? 1.457 6.372 14.266 1.00 72.44 212 GLY A N 1
ATOM 1623 C CA . GLY A 1 212 ? 0.395 6.820 15.163 1.00 72.44 212 GLY A CA 1
ATOM 1624 C C . GLY A 1 212 ? -0.763 5.835 15.333 1.00 72.44 212 GLY A C 1
ATOM 1625 O O . GLY A 1 212 ? -0.610 4.618 15.227 1.00 72.44 212 GLY A O 1
ATOM 1626 N N . ASN A 1 213 ? -1.932 6.393 15.660 1.00 73.12 213 ASN A N 1
ATOM 1627 C CA . ASN A 1 213 ? -3.183 5.664 15.864 1.00 73.12 213 ASN A CA 1
ATOM 1628 C C . ASN A 1 213 ? -4.106 5.848 14.649 1.00 73.12 213 ASN A C 1
ATOM 1630 O O . ASN A 1 213 ? -5.027 6.667 14.671 1.00 73.12 213 ASN A O 1
ATOM 1634 N N . SER A 1 214 ? -3.792 5.129 13.574 1.00 80.62 214 SER A N 1
ATOM 1635 C CA . SER A 1 214 ? -4.565 5.081 12.333 1.00 80.62 214 SER A CA 1
ATOM 1636 C C . SER A 1 214 ? -4.603 3.639 11.833 1.00 80.62 214 SER A C 1
ATOM 1638 O O . SER A 1 214 ? -3.591 2.931 11.924 1.00 80.62 214 SER A O 1
ATOM 1640 N N . ARG A 1 215 ? -5.751 3.194 11.313 1.00 86.00 215 ARG A N 1
ATOM 1641 C CA . ARG A 1 215 ? -5.818 1.978 10.505 1.00 86.00 215 ARG A CA 1
ATOM 1642 C C . ARG A 1 215 ? -5.267 2.319 9.130 1.00 86.00 215 ARG A C 1
ATOM 1644 O O . ARG A 1 215 ? -5.872 3.088 8.385 1.00 86.00 215 ARG A O 1
ATOM 1651 N N . THR A 1 216 ? -4.115 1.748 8.811 1.00 89.06 216 THR A N 1
ATOM 1652 C CA . THR A 1 216 ? -3.379 2.086 7.595 1.00 89.06 216 THR A CA 1
ATOM 1653 C C . THR A 1 216 ? -3.298 0.879 6.674 1.00 89.06 216 THR A C 1
ATOM 1655 O O . THR A 1 216 ? -3.010 -0.228 7.129 1.00 89.06 216 THR A O 1
ATOM 1658 N N . ALA A 1 217 ? -3.495 1.098 5.379 1.00 91.31 217 ALA A N 1
ATOM 1659 C CA . ALA A 1 217 ? -3.177 0.132 4.343 1.00 91.31 217 ALA A CA 1
ATOM 1660 C C . ALA A 1 217 ? -2.217 0.729 3.310 1.00 91.31 217 ALA A C 1
ATOM 1662 O O . ALA A 1 217 ? -2.313 1.909 2.973 1.00 91.31 217 ALA A O 1
ATOM 1663 N N . LEU A 1 218 ? -1.307 -0.101 2.810 1.00 91.56 218 LEU A N 1
ATOM 1664 C CA . LEU A 1 218 ? -0.412 0.188 1.700 1.00 91.56 218 LEU A CA 1
ATOM 1665 C C . LEU A 1 218 ? -0.723 -0.766 0.546 1.00 91.56 218 LEU A C 1
ATOM 1667 O O . LEU A 1 218 ? -0.726 -1.981 0.738 1.00 91.56 218 LEU A O 1
ATOM 1671 N N . LEU A 1 219 ? -0.920 -0.218 -0.649 1.00 92.94 219 LEU A N 1
ATOM 1672 C CA . LEU A 1 219 ? -1.024 -0.964 -1.895 1.00 92.94 219 LEU A CA 1
ATOM 1673 C C . LEU A 1 219 ? 0.216 -0.702 -2.759 1.00 92.94 219 LEU A C 1
ATOM 1675 O O . LEU A 1 219 ? 0.344 0.362 -3.371 1.00 92.94 219 LEU A O 1
ATOM 1679 N N . CYS A 1 220 ? 1.113 -1.682 -2.809 1.00 93.38 220 CYS A N 1
ATOM 1680 C CA . CYS A 1 220 ? 2.273 -1.704 -3.693 1.00 93.38 220 CYS A CA 1
ATOM 1681 C C . CYS A 1 220 ? 1.808 -1.960 -5.132 1.00 93.38 220 CYS A C 1
ATOM 1683 O O . CYS A 1 220 ? 1.392 -3.068 -5.459 1.00 93.38 220 CYS A O 1
ATOM 1685 N N . CYS A 1 221 ? 1.848 -0.935 -5.976 1.00 91.50 221 CYS A N 1
ATOM 1686 C CA . CYS A 1 221 ? 1.433 -0.981 -7.373 1.00 91.50 221 CYS A CA 1
ATOM 1687 C C . CYS A 1 221 ? 2.651 -1.275 -8.253 1.00 91.50 221 CYS A C 1
ATOM 1689 O O . CYS A 1 221 ? 3.581 -0.475 -8.326 1.00 91.50 221 CYS A O 1
ATOM 1691 N N . CYS A 1 222 ? 2.663 -2.432 -8.905 1.00 91.88 222 CYS A N 1
ATOM 1692 C CA . CYS A 1 222 ? 3.809 -2.919 -9.663 1.00 91.88 222 CYS A CA 1
ATOM 1693 C C . CYS A 1 222 ? 3.423 -3.215 -11.116 1.00 91.88 222 CYS A C 1
ATOM 1695 O O . CYS A 1 222 ? 2.313 -3.676 -11.405 1.00 91.88 222 CYS A O 1
ATOM 1697 N N . SER A 1 223 ? 4.367 -2.991 -12.033 1.00 90.69 223 SER A N 1
ATOM 1698 C CA . SER A 1 223 ? 4.288 -3.560 -13.379 1.00 90.69 223 SER A CA 1
ATOM 1699 C C . SER A 1 223 ? 4.877 -4.973 -13.362 1.00 90.69 223 SER A C 1
ATOM 1701 O O . SER A 1 223 ? 5.934 -5.167 -12.752 1.00 90.69 223 SER A O 1
ATOM 1703 N N . PRO A 1 224 ? 4.243 -5.950 -14.032 1.00 91.00 224 PRO A N 1
ATOM 1704 C CA . PRO A 1 224 ? 4.827 -7.269 -14.206 1.00 91.00 224 PRO A CA 1
ATOM 1705 C C . PRO A 1 224 ? 5.900 -7.281 -15.304 1.00 91.00 224 PRO A C 1
ATOM 1707 O O . PRO A 1 224 ? 6.603 -8.272 -15.411 1.00 91.00 224 PRO A O 1
ATOM 1710 N N . SER A 1 225 ? 6.063 -6.220 -16.106 1.00 90.56 225 SER A N 1
ATOM 1711 C CA . SER A 1 225 ? 7.064 -6.164 -17.184 1.00 90.56 225 SER A CA 1
ATOM 1712 C C . SER A 1 225 ? 8.494 -6.257 -16.647 1.00 90.56 225 SER A C 1
ATOM 1714 O O . SER A 1 225 ? 8.853 -5.539 -15.708 1.00 90.56 225 SER A O 1
ATOM 1716 N N . SER A 1 226 ? 9.343 -7.064 -17.287 1.00 89.50 226 SER A N 1
ATOM 1717 C CA . SER A 1 226 ? 10.773 -7.160 -16.956 1.00 89.50 226 SER A CA 1
ATOM 1718 C C . SER A 1 226 ? 11.518 -5.828 -17.117 1.00 89.50 226 SER A C 1
ATOM 1720 O O . SER A 1 226 ? 12.410 -5.521 -16.331 1.00 89.50 226 SER A O 1
ATOM 1722 N N . SER A 1 227 ? 11.084 -4.953 -18.030 1.00 87.19 227 SER A N 1
ATOM 1723 C CA . SER A 1 227 ? 11.646 -3.598 -18.204 1.00 87.19 227 SER A CA 1
ATOM 1724 C C . SER A 1 227 ? 11.497 -2.692 -16.977 1.00 87.19 227 SER A C 1
ATOM 1726 O O . SER A 1 227 ? 12.247 -1.731 -16.787 1.00 87.19 227 SER A O 1
ATOM 1728 N N . ASN A 1 228 ? 10.492 -2.987 -16.155 1.00 88.12 228 ASN A N 1
ATOM 1729 C CA . ASN A 1 228 ? 10.161 -2.254 -14.944 1.00 88.12 228 ASN A CA 1
ATOM 1730 C C . ASN A 1 228 ? 10.588 -3.020 -13.685 1.00 88.12 228 ASN A C 1
ATOM 1732 O O . ASN A 1 228 ? 10.257 -2.605 -12.572 1.00 88.12 228 ASN A O 1
ATOM 1736 N N . ALA A 1 229 ? 11.365 -4.102 -13.836 1.00 90.12 229 ALA A N 1
ATOM 1737 C CA . ALA A 1 229 ? 11.726 -4.975 -12.732 1.00 90.12 229 ALA A CA 1
ATOM 1738 C C . ALA A 1 229 ? 12.472 -4.231 -11.613 1.00 90.12 229 ALA A C 1
ATOM 1740 O O . ALA A 1 229 ? 12.166 -4.437 -10.440 1.00 90.12 229 ALA A O 1
ATOM 1741 N N . THR A 1 230 ? 13.377 -3.297 -11.938 1.00 89.62 230 THR A N 1
ATOM 1742 C CA . THR A 1 230 ? 14.071 -2.486 -10.917 1.00 89.62 230 THR A CA 1
ATOM 1743 C C . THR A 1 230 ? 13.108 -1.711 -10.010 1.00 89.62 230 THR A C 1
ATOM 1745 O O . THR A 1 230 ? 13.320 -1.616 -8.797 1.00 89.62 230 THR A O 1
ATOM 1748 N N . GLU A 1 231 ? 12.072 -1.119 -10.605 1.00 88.38 231 GLU A N 1
ATOM 1749 C CA . GLU A 1 231 ? 11.136 -0.220 -9.922 1.00 88.38 231 GLU A CA 1
ATOM 1750 C C . GLU A 1 231 ? 10.107 -1.021 -9.127 1.00 88.38 231 GLU A C 1
ATOM 1752 O O . GLU A 1 231 ? 9.858 -0.738 -7.949 1.00 88.38 231 GLU A O 1
ATOM 1757 N N . SER A 1 232 ? 9.588 -2.096 -9.730 1.00 91.81 232 SER A N 1
ATOM 1758 C CA . SER A 1 232 ? 8.751 -3.073 -9.039 1.00 91.81 232 SER A CA 1
ATOM 1759 C C . SER A 1 232 ? 9.495 -3.665 -7.840 1.00 91.81 232 SER A C 1
ATOM 1761 O O . SER A 1 232 ? 8.980 -3.609 -6.727 1.00 91.81 232 SER A O 1
ATOM 1763 N N . LEU A 1 233 ? 10.745 -4.112 -7.997 1.00 92.12 233 LEU A N 1
ATOM 1764 C CA . LEU A 1 233 ? 11.545 -4.653 -6.893 1.00 92.12 233 LEU A CA 1
ATOM 1765 C C . LEU A 1 233 ? 11.735 -3.643 -5.755 1.00 92.12 233 LEU A C 1
ATOM 1767 O O . LEU A 1 233 ? 11.628 -4.000 -4.580 1.00 92.12 233 LEU A O 1
ATOM 1771 N N . SER A 1 234 ? 11.996 -2.377 -6.087 1.00 89.44 234 SER A N 1
ATOM 1772 C CA . SER A 1 234 ? 12.141 -1.304 -5.096 1.00 89.44 234 SER A CA 1
ATOM 1773 C C . SER A 1 234 ? 10.834 -1.069 -4.329 1.00 89.44 234 SER A C 1
ATOM 1775 O O . SER A 1 234 ? 10.841 -0.997 -3.097 1.00 89.44 234 SER A O 1
ATOM 1777 N N . THR A 1 235 ? 9.702 -1.057 -5.039 1.00 91.31 235 THR A N 1
ATOM 1778 C CA . THR A 1 235 ? 8.352 -0.946 -4.462 1.00 91.31 235 THR A CA 1
ATOM 1779 C C . THR A 1 235 ? 8.028 -2.120 -3.533 1.00 91.31 235 THR A C 1
ATOM 1781 O O . THR A 1 235 ? 7.509 -1.931 -2.430 1.00 91.31 235 THR A O 1
ATOM 1784 N N . LEU A 1 236 ? 8.367 -3.342 -3.942 1.00 92.94 236 LEU A N 1
ATOM 1785 C CA . LEU A 1 236 ? 8.124 -4.553 -3.161 1.00 92.94 236 LEU A CA 1
ATOM 1786 C C . LEU A 1 236 ? 8.996 -4.605 -1.902 1.00 92.94 236 LEU A C 1
ATOM 1788 O O . LEU A 1 236 ? 8.494 -4.891 -0.817 1.00 92.94 236 LEU A O 1
ATOM 1792 N N . ARG A 1 237 ? 10.285 -4.256 -2.003 1.00 91.06 237 ARG A N 1
ATOM 1793 C CA . ARG A 1 237 ? 11.182 -4.144 -0.838 1.00 91.06 237 ARG A CA 1
ATOM 1794 C C . ARG A 1 237 ? 10.673 -3.115 0.168 1.00 91.06 237 ARG A C 1
ATOM 1796 O O . ARG A 1 237 ? 10.699 -3.376 1.371 1.00 91.06 237 ARG A O 1
ATOM 1803 N N . PHE A 1 238 ? 10.158 -1.986 -0.316 1.00 88.25 238 PHE A N 1
ATOM 1804 C CA . PHE A 1 238 ? 9.514 -0.981 0.525 1.00 88.25 238 PHE A CA 1
ATOM 1805 C C . PHE A 1 238 ? 8.302 -1.549 1.282 1.00 88.25 238 PHE A C 1
ATOM 1807 O O . PHE A 1 238 ? 8.205 -1.388 2.503 1.00 88.25 238 PHE A O 1
ATOM 1814 N N . GLY A 1 239 ? 7.413 -2.266 0.586 1.00 90.38 239 GLY A N 1
ATOM 1815 C CA . GLY A 1 239 ? 6.277 -2.952 1.206 1.00 90.38 239 GLY A CA 1
ATOM 1816 C C . GLY A 1 239 ? 6.712 -3.974 2.259 1.00 90.38 239 GLY A C 1
ATOM 1817 O O . GLY A 1 239 ? 6.148 -4.020 3.356 1.00 90.38 239 GLY A O 1
ATOM 1818 N N . THR A 1 240 ? 7.752 -4.761 1.971 1.00 89.94 240 THR A N 1
ATOM 1819 C CA . THR A 1 240 ? 8.275 -5.786 2.888 1.00 89.94 240 THR A CA 1
ATOM 1820 C C . THR A 1 240 ? 8.758 -5.175 4.198 1.00 89.94 240 THR A C 1
ATOM 1822 O O . THR A 1 240 ? 8.410 -5.683 5.266 1.00 89.94 240 THR A O 1
ATOM 1825 N N . SER A 1 241 ? 9.483 -4.054 4.150 1.00 84.56 241 SER A N 1
ATOM 1826 C CA . SER A 1 241 ? 9.936 -3.351 5.359 1.00 84.56 241 SER A CA 1
ATOM 1827 C C . SER A 1 241 ? 8.768 -2.954 6.273 1.00 84.56 241 SER A C 1
ATOM 1829 O O . SER A 1 241 ? 8.843 -3.113 7.493 1.00 84.56 241 SER A O 1
ATOM 1831 N N . LEU A 1 242 ? 7.645 -2.508 5.699 1.00 82.38 242 LEU A N 1
ATOM 1832 C CA . LEU A 1 242 ? 6.432 -2.182 6.456 1.00 82.38 242 LEU A CA 1
ATOM 1833 C C . LEU A 1 242 ? 5.714 -3.424 7.002 1.00 82.38 242 LEU A C 1
ATOM 1835 O O . LEU A 1 242 ? 5.294 -3.424 8.163 1.00 82.38 242 LEU A O 1
ATOM 1839 N N . SER A 1 243 ? 5.625 -4.491 6.205 1.00 82.69 243 SER A N 1
ATOM 1840 C CA . SER A 1 243 ? 5.015 -5.767 6.604 1.00 82.69 243 SER A CA 1
ATOM 1841 C C . SER A 1 243 ? 5.743 -6.398 7.799 1.00 82.69 243 SER A C 1
ATOM 1843 O O . SER A 1 243 ? 5.117 -6.781 8.793 1.00 82.69 243 SER A O 1
ATOM 1845 N N . VAL A 1 244 ? 7.082 -6.424 7.772 1.00 73.31 244 VAL A N 1
ATOM 1846 C CA . VAL A 1 244 ? 7.911 -6.957 8.870 1.00 73.31 244 VAL A CA 1
ATOM 1847 C C . VAL A 1 244 ? 7.629 -6.224 10.179 1.00 73.31 244 VAL A C 1
ATOM 1849 O O . VAL A 1 244 ? 7.429 -6.857 11.219 1.00 73.31 244 VAL A O 1
ATOM 1852 N N . ARG A 1 245 ? 7.533 -4.892 10.146 1.00 68.62 245 ARG A N 1
ATOM 1853 C CA . ARG A 1 245 ? 7.209 -4.100 11.336 1.00 68.62 245 ARG A CA 1
ATOM 1854 C C . ARG A 1 245 ? 5.834 -4.443 11.911 1.00 68.62 245 ARG A C 1
ATOM 1856 O O . ARG A 1 245 ? 5.700 -4.565 13.131 1.00 68.62 245 ARG A O 1
ATOM 1863 N N . THR A 1 246 ? 4.829 -4.612 11.057 1.00 64.25 246 THR A N 1
ATOM 1864 C CA . THR A 1 246 ? 3.488 -5.034 11.474 1.00 64.25 246 THR A CA 1
ATOM 1865 C C . THR A 1 246 ? 3.513 -6.414 12.137 1.00 64.25 246 THR A C 1
ATOM 1867 O O . THR A 1 246 ? 2.894 -6.617 13.181 1.00 64.25 246 THR A O 1
ATOM 1870 N N . ARG A 1 247 ? 4.264 -7.371 11.583 1.00 64.12 247 ARG A N 1
ATOM 1871 C CA . ARG A 1 247 ? 4.399 -8.712 12.179 1.00 64.12 247 ARG A CA 1
ATOM 1872 C C . ARG A 1 247 ? 5.075 -8.653 13.551 1.00 64.12 247 ARG A C 1
ATOM 1874 O O . ARG A 1 247 ? 4.595 -9.279 14.494 1.00 64.12 247 ARG A O 1
ATOM 1881 N N . LEU A 1 248 ? 6.121 -7.838 13.701 1.00 59.56 248 LEU A N 1
ATOM 1882 C CA . LEU A 1 248 ? 6.792 -7.620 14.987 1.00 59.56 248 LEU A CA 1
ATOM 1883 C C . LEU A 1 248 ? 5.872 -6.959 16.025 1.00 59.56 248 LEU A C 1
ATOM 1885 O O . LEU A 1 248 ? 5.910 -7.330 17.199 1.00 59.56 248 LEU A O 1
ATOM 1889 N N . SER A 1 249 ? 5.026 -6.005 15.626 1.00 61.81 249 SER A N 1
ATOM 1890 C CA . SER A 1 249 ? 4.070 -5.377 16.547 1.00 61.81 249 SER A CA 1
ATOM 1891 C C . SER A 1 249 ? 2.971 -6.354 16.980 1.00 61.81 249 SER A C 1
ATOM 1893 O O . SER A 1 249 ? 2.722 -6.468 18.181 1.00 61.81 249 SER A O 1
ATOM 1895 N N . LYS A 1 250 ? 2.395 -7.132 16.048 1.00 62.75 250 LYS A N 1
ATOM 1896 C CA . LYS A 1 250 ? 1.419 -8.200 16.340 1.00 62.75 250 LYS A CA 1
ATOM 1897 C C . LYS A 1 250 ? 1.998 -9.256 17.284 1.00 62.75 250 LYS A C 1
ATOM 1899 O O . LYS A 1 250 ? 1.377 -9.571 18.294 1.00 62.75 250 LYS A O 1
ATOM 1904 N N . ALA A 1 251 ? 3.210 -9.746 17.015 1.00 58.97 251 ALA A N 1
ATOM 1905 C CA . ALA A 1 251 ? 3.875 -10.733 17.867 1.00 58.97 251 ALA A CA 1
ATOM 1906 C C . ALA A 1 251 ? 4.107 -10.208 19.295 1.00 58.97 251 AL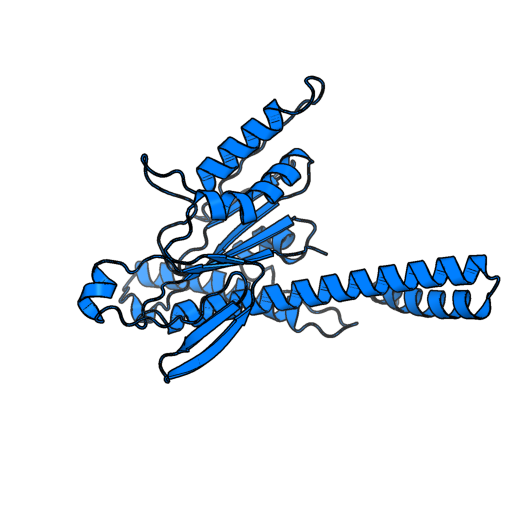A A C 1
ATOM 1908 O O . ALA A 1 251 ? 3.919 -10.939 20.267 1.00 58.97 251 ALA A O 1
ATOM 1909 N N . ARG A 1 252 ? 4.464 -8.923 19.446 1.00 64.62 252 ARG A N 1
ATOM 1910 C CA . ARG A 1 252 ? 4.629 -8.285 20.765 1.00 64.62 252 ARG A CA 1
ATOM 1911 C C . ARG A 1 252 ? 3.313 -8.163 21.530 1.00 64.62 252 ARG A C 1
ATOM 1913 O O . ARG A 1 252 ? 3.327 -8.387 22.740 1.00 64.62 252 ARG A O 1
ATOM 1920 N N . VAL A 1 253 ? 2.217 -7.815 20.850 1.00 64.88 253 VAL A N 1
ATOM 1921 C CA . VAL A 1 253 ? 0.872 -7.727 21.446 1.00 64.88 253 VAL A CA 1
ATOM 1922 C C . VAL A 1 253 ? 0.383 -9.112 21.864 1.00 64.88 253 VAL A C 1
ATOM 1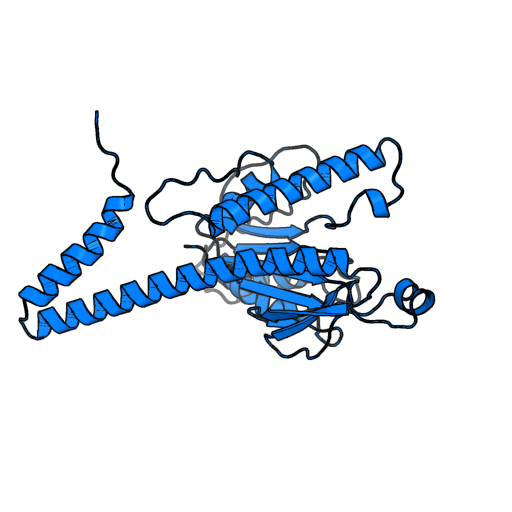924 O O . VAL A 1 253 ? 0.080 -9.301 23.035 1.00 64.88 253 VAL A O 1
ATOM 1927 N N . ALA A 1 254 ? 0.444 -10.105 20.973 1.00 67.88 254 ALA A N 1
ATOM 1928 C CA . ALA A 1 254 ? 0.054 -11.481 21.285 1.00 67.88 254 ALA A CA 1
ATOM 1929 C C . ALA A 1 254 ? 0.871 -12.066 22.451 1.00 67.88 254 ALA A C 1
ATOM 1931 O O . ALA A 1 254 ? 0.336 -12.754 23.317 1.00 67.88 254 ALA A O 1
ATOM 1932 N N . ALA A 1 255 ? 2.173 -11.766 22.524 1.00 71.38 255 ALA A N 1
ATOM 1933 C CA . ALA A 1 255 ? 3.000 -12.163 23.662 1.00 71.38 255 ALA A CA 1
ATOM 1934 C C . ALA A 1 255 ? 2.575 -11.475 24.973 1.00 71.38 255 ALA A C 1
ATOM 1936 O O . ALA A 1 255 ? 2.649 -12.094 26.030 1.00 71.38 255 ALA A O 1
ATOM 1937 N N . ALA A 1 256 ? 2.149 -10.208 24.924 1.00 69.69 256 ALA A N 1
ATOM 1938 C CA . ALA A 1 256 ? 1.651 -9.488 26.097 1.00 69.69 256 ALA A CA 1
ATOM 1939 C C . ALA A 1 256 ? 0.287 -10.022 26.564 1.00 69.69 256 ALA A C 1
ATOM 1941 O O . ALA A 1 256 ? 0.092 -10.211 27.759 1.00 69.69 256 ALA A O 1
ATOM 1942 N N . GLU A 1 257 ? -0.621 -10.332 25.640 1.00 73.88 257 GLU A N 1
ATOM 1943 C CA . GLU A 1 257 ? -1.918 -10.947 25.949 1.00 73.88 257 GLU A CA 1
ATOM 1944 C C . GLU A 1 257 ? -1.750 -12.333 26.575 1.00 73.88 257 GLU A C 1
ATOM 1946 O O . GLU A 1 257 ? -2.381 -12.627 27.587 1.00 73.88 257 GLU A O 1
ATOM 1951 N N . ARG A 1 258 ? -0.833 -13.155 26.046 1.00 79.44 258 ARG A N 1
ATOM 1952 C CA . ARG A 1 258 ? -0.479 -14.451 26.649 1.00 79.44 258 ARG A CA 1
ATOM 1953 C C . ARG A 1 258 ? 0.088 -14.299 28.059 1.00 79.44 258 ARG A C 1
ATOM 1955 O O . ARG A 1 258 ? -0.285 -15.061 28.941 1.00 79.44 258 ARG A O 1
ATOM 1962 N N . LEU A 1 259 ? 0.969 -13.321 28.280 1.00 78.81 259 LEU A N 1
ATOM 1963 C CA . LEU A 1 259 ? 1.506 -13.030 29.615 1.00 78.81 259 LEU A CA 1
ATOM 1964 C C . LEU A 1 259 ? 0.407 -12.587 30.587 1.00 78.81 259 LEU A C 1
ATOM 1966 O O . LEU A 1 259 ? 0.391 -13.056 31.719 1.00 78.81 259 LEU A O 1
ATOM 1970 N N . ASN A 1 260 ? -0.531 -11.747 30.141 1.00 75.62 260 ASN A N 1
ATOM 1971 C CA . ASN A 1 260 ? -1.678 -11.339 30.954 1.00 75.62 260 ASN A CA 1
ATOM 1972 C C . ASN A 1 260 ? -2.594 -12.527 31.284 1.00 75.62 260 ASN A C 1
ATOM 1974 O O . ASN A 1 260 ? -3.017 -12.656 32.428 1.00 75.62 260 ASN A O 1
ATOM 1978 N N . ALA A 1 261 ? -2.866 -13.412 30.321 1.00 79.06 261 ALA A N 1
ATOM 1979 C CA . ALA A 1 261 ? -3.661 -14.618 30.553 1.00 79.06 261 ALA A CA 1
ATOM 1980 C C . ALA A 1 261 ? -3.002 -15.546 31.589 1.00 79.06 261 ALA A C 1
ATOM 1982 O O . ALA A 1 261 ? -3.652 -15.949 32.549 1.00 79.06 261 ALA A O 1
ATOM 1983 N N . LEU A 1 262 ? -1.693 -15.795 31.458 1.00 81.94 262 LEU A N 1
ATOM 1984 C CA . LEU A 1 262 ? -0.920 -16.569 32.437 1.00 81.94 262 LEU A CA 1
ATOM 1985 C C . LEU A 1 262 ? -0.890 -15.903 33.818 1.00 81.94 262 LEU A C 1
ATOM 1987 O O . LEU A 1 262 ? -0.854 -16.589 34.836 1.00 81.94 262 LEU A O 1
ATOM 1991 N N . GLN A 1 263 ? -0.894 -14.569 33.872 1.00 77.31 263 GLN A N 1
ATOM 1992 C CA . GLN A 1 263 ? -0.956 -13.847 35.137 1.00 77.31 263 GLN A CA 1
ATOM 1993 C C . GLN A 1 263 ? -2.309 -14.024 35.828 1.00 77.31 263 GLN A C 1
ATOM 1995 O O . GLN A 1 263 ? -2.330 -14.230 37.038 1.00 77.31 263 GLN A O 1
ATOM 2000 N N . ILE A 1 264 ? -3.413 -13.976 35.078 1.00 79.94 264 ILE A N 1
ATOM 2001 C CA . ILE A 1 264 ? -4.765 -14.225 35.600 1.00 79.94 264 ILE A CA 1
ATOM 2002 C C . ILE A 1 264 ? -4.857 -15.655 36.148 1.00 79.94 264 ILE A C 1
ATOM 2004 O O . ILE A 1 264 ? -5.227 -15.838 37.304 1.00 79.94 264 ILE A O 1
ATOM 2008 N N . GLU A 1 265 ? -4.405 -16.647 35.380 1.00 84.00 265 GLU A N 1
ATOM 2009 C CA . GLU A 1 265 ? -4.390 -18.055 35.801 1.00 84.00 265 GLU A CA 1
ATOM 2010 C C . GLU A 1 265 ? -3.511 -18.285 37.048 1.00 84.00 265 GLU A C 1
ATOM 2012 O O . GLU A 1 265 ? -3.865 -19.040 37.955 1.00 84.00 265 GLU A O 1
ATOM 2017 N N . ALA A 1 266 ? -2.362 -17.610 37.145 1.00 79.19 266 ALA A N 1
ATOM 2018 C CA . ALA A 1 266 ? -1.499 -17.692 38.321 1.00 79.19 266 ALA A CA 1
ATOM 2019 C C . ALA A 1 266 ? -2.134 -17.062 39.574 1.00 79.19 266 ALA A C 1
ATOM 2021 O O . ALA A 1 266 ? -1.897 -17.553 40.680 1.00 79.19 266 ALA A O 1
ATOM 2022 N N . VAL A 1 267 ? -2.937 -16.002 39.416 1.00 77.31 267 VAL A N 1
ATOM 2023 C CA . VAL A 1 267 ? -3.718 -15.400 40.510 1.00 77.31 267 VAL A CA 1
ATOM 2024 C C . VAL A 1 267 ? -4.818 -16.357 40.972 1.00 77.31 267 VAL A C 1
ATOM 2026 O O . VAL A 1 267 ? -4.954 -16.572 42.175 1.00 77.31 267 VAL A O 1
ATOM 2029 N N . GLU A 1 268 ? -5.556 -16.970 40.044 1.00 82.69 268 GLU A N 1
ATOM 2030 C CA . GLU A 1 268 ? -6.623 -17.937 40.351 1.00 82.69 268 GLU A CA 1
ATOM 2031 C C . GLU A 1 268 ? -6.091 -19.175 41.084 1.00 82.69 268 GLU A C 1
ATOM 2033 O O . GLU A 1 268 ? -6.701 -19.648 42.041 1.00 82.69 268 GLU A O 1
ATOM 2038 N N . ASN A 1 269 ? -4.902 -19.644 40.704 1.00 86.69 269 ASN A N 1
ATOM 2039 C CA . ASN A 1 269 ? -4.224 -20.767 41.351 1.00 86.69 269 ASN A CA 1
ATOM 2040 C C . ASN A 1 269 ? -3.457 -20.382 42.635 1.00 86.69 269 ASN A C 1
ATOM 2042 O O . ASN A 1 269 ? -2.758 -21.219 43.208 1.00 86.69 269 ASN A O 1
ATOM 2046 N N . GLY A 1 270 ? -3.531 -19.122 43.081 1.00 82.62 270 GLY A N 1
ATOM 2047 C CA . GLY A 1 270 ? -2.862 -18.642 44.296 1.00 82.62 270 GLY A CA 1
ATOM 2048 C C . GLY A 1 270 ? -1.327 -18.643 44.233 1.00 82.62 270 GLY A C 1
ATOM 2049 O O . GLY A 1 270 ? -0.665 -18.584 45.270 1.00 82.62 270 GLY A O 1
ATOM 2050 N N . ASN A 1 271 ? -0.731 -18.709 43.039 1.00 83.44 271 ASN A N 1
ATOM 2051 C CA . ASN A 1 271 ? 0.715 -18.828 42.853 1.00 83.44 271 ASN A CA 1
ATOM 2052 C C . ASN A 1 271 ? 1.390 -17.449 42.774 1.00 83.44 271 ASN A C 1
ATOM 2054 O O . ASN A 1 271 ? 1.810 -16.972 41.714 1.00 83.44 271 ASN A O 1
ATOM 2058 N N . THR A 1 272 ? 1.503 -16.801 43.931 1.00 76.50 272 THR A N 1
ATOM 2059 C CA . THR A 1 272 ? 2.025 -15.434 44.099 1.00 76.50 272 THR A CA 1
ATOM 2060 C C . THR A 1 272 ? 3.433 -15.224 43.535 1.00 76.50 272 THR A C 1
ATOM 2062 O O . THR A 1 272 ? 3.708 -14.160 42.983 1.00 76.50 272 THR A O 1
ATOM 2065 N N . ASN A 1 273 ? 4.301 -16.241 43.562 1.00 78.31 273 ASN A N 1
ATOM 2066 C CA . ASN A 1 273 ? 5.650 -16.163 42.983 1.00 78.31 273 ASN A CA 1
ATOM 2067 C C . ASN A 1 273 ? 5.633 -15.971 41.457 1.00 78.31 273 ASN A C 1
ATOM 2069 O O . ASN A 1 273 ? 6.448 -15.227 40.908 1.00 78.31 273 ASN A O 1
ATOM 2073 N N . VAL A 1 274 ? 4.701 -16.628 40.759 1.00 76.94 274 VAL A N 1
ATOM 2074 C CA . VAL A 1 274 ? 4.551 -16.501 39.301 1.00 76.94 274 VAL A CA 1
ATOM 2075 C C . VAL A 1 274 ? 3.956 -15.140 38.947 1.00 76.94 274 VAL A C 1
ATOM 2077 O O . VAL A 1 274 ? 4.458 -14.470 38.045 1.00 76.94 274 VAL A O 1
ATOM 2080 N N . VAL A 1 275 ? 2.959 -14.681 39.709 1.00 73.50 275 VAL A N 1
ATOM 2081 C CA . VAL A 1 275 ? 2.352 -13.348 39.544 1.00 73.50 275 VAL A CA 1
ATOM 2082 C C . VAL A 1 275 ? 3.396 -12.239 39.701 1.00 73.50 275 VAL A C 1
ATOM 2084 O O . VAL A 1 275 ? 3.441 -11.309 38.891 1.00 73.50 275 VAL A O 1
ATOM 2087 N N . GLN A 1 276 ? 4.266 -12.348 40.707 1.00 73.25 276 GLN A N 1
ATOM 2088 C CA . GLN A 1 276 ? 5.313 -11.363 40.974 1.00 73.25 276 GLN A CA 1
ATOM 2089 C C . GLN A 1 276 ? 6.353 -11.326 39.843 1.00 73.25 276 GLN A C 1
ATOM 2091 O O . GLN A 1 276 ? 6.680 -10.254 39.337 1.00 73.25 276 GLN A O 1
ATOM 2096 N N . LYS A 1 277 ? 6.775 -12.496 39.349 1.00 77.44 277 LYS A N 1
ATOM 2097 C CA . LYS A 1 277 ? 7.747 -12.610 38.251 1.00 77.44 277 LYS A CA 1
ATOM 2098 C C . LYS A 1 277 ? 7.194 -12.130 36.902 1.00 77.44 277 LYS A C 1
ATOM 2100 O O . LYS A 1 277 ? 7.916 -11.494 36.135 1.00 77.44 277 LYS A O 1
ATOM 2105 N N . ILE A 1 278 ? 5.912 -12.379 36.609 1.00 74.62 278 ILE A N 1
ATOM 2106 C CA . ILE A 1 278 ? 5.249 -11.827 35.413 1.00 74.62 278 ILE A CA 1
ATOM 2107 C C . ILE A 1 278 ? 5.089 -10.303 35.539 1.00 74.62 278 ILE A C 1
ATOM 2109 O O . ILE A 1 278 ? 5.345 -9.584 34.573 1.00 74.62 278 ILE A O 1
ATOM 2113 N N . SER A 1 279 ? 4.754 -9.793 36.729 1.00 70.69 279 SER A N 1
ATOM 2114 C CA . SER A 1 279 ? 4.641 -8.347 36.977 1.00 70.69 279 SER A CA 1
ATOM 2115 C C . SER A 1 279 ? 5.969 -7.617 36.764 1.00 70.69 279 SER A C 1
ATOM 2117 O O . SER A 1 279 ? 5.984 -6.559 36.138 1.00 70.69 279 SER A O 1
ATOM 2119 N N . GLU A 1 280 ? 7.090 -8.196 37.202 1.00 73.50 280 GLU A N 1
ATOM 2120 C CA . GLU A 1 280 ? 8.433 -7.666 36.928 1.00 73.50 280 GLU A CA 1
ATOM 2121 C C . GLU A 1 280 ? 8.729 -7.625 35.418 1.00 73.50 280 GLU A C 1
ATOM 2123 O O . GLU A 1 280 ? 9.171 -6.600 34.895 1.00 73.50 280 GLU A O 1
ATOM 2128 N N . LEU A 1 281 ? 8.405 -8.694 34.679 1.00 67.69 281 LEU A N 1
ATOM 2129 C CA . LEU A 1 281 ? 8.579 -8.747 33.220 1.00 67.69 281 LEU A CA 1
ATOM 2130 C C . LEU A 1 281 ? 7.712 -7.716 32.471 1.00 67.69 281 LEU A C 1
ATOM 2132 O O . LEU A 1 281 ? 8.138 -7.181 31.440 1.00 67.69 281 LEU A O 1
ATOM 2136 N N . LEU A 1 282 ? 6.512 -7.412 32.975 1.00 64.81 282 LEU A N 1
ATOM 2137 C CA . LEU A 1 282 ? 5.629 -6.381 32.420 1.00 64.81 282 LEU A CA 1
ATOM 2138 C C . LEU A 1 282 ? 6.093 -4.957 32.781 1.00 64.81 282 LEU A C 1
ATOM 2140 O O . LEU A 1 282 ? 6.066 -4.078 31.915 1.00 64.81 282 LEU A O 1
ATOM 2144 N N . GLN A 1 283 ? 6.589 -4.724 34.001 1.00 56.09 283 GLN A N 1
ATOM 2145 C CA . GLN A 1 283 ? 7.135 -3.423 34.421 1.00 56.09 283 GLN A CA 1
ATOM 2146 C C . GLN A 1 283 ? 8.428 -3.054 33.679 1.00 56.09 283 GLN A C 1
ATOM 2148 O O . GLN A 1 283 ? 8.610 -1.896 33.298 1.00 56.09 283 GLN A O 1
ATOM 2153 N N . VAL A 1 284 ? 9.289 -4.028 33.360 1.00 51.22 284 VAL A N 1
ATOM 2154 C CA . VAL A 1 284 ? 10.470 -3.799 32.502 1.00 51.22 284 VAL A CA 1
ATOM 2155 C C . VAL A 1 284 ? 10.062 -3.283 31.111 1.00 51.22 284 VAL A C 1
ATOM 2157 O O . VAL A 1 284 ? 10.795 -2.509 30.492 1.00 51.22 284 VAL A O 1
ATOM 2160 N N . ARG A 1 285 ? 8.860 -3.626 30.621 1.00 48.12 285 ARG A N 1
ATOM 2161 C CA . ARG A 1 285 ? 8.331 -3.093 29.354 1.00 48.12 285 ARG A CA 1
ATOM 2162 C C . ARG A 1 285 ? 7.773 -1.669 29.487 1.00 48.12 285 ARG A C 1
ATOM 2164 O O . ARG A 1 285 ? 7.996 -0.879 28.568 1.00 48.12 285 ARG A O 1
ATOM 2171 N N . SER A 1 286 ? 7.115 -1.305 30.594 1.00 33.75 286 SER A N 1
ATOM 2172 C CA . SER A 1 286 ? 6.575 0.057 30.803 1.00 33.75 286 SER A CA 1
ATOM 2173 C C . SER A 1 286 ? 7.643 1.092 31.189 1.00 33.75 286 SER A C 1
ATOM 2175 O O . SER A 1 286 ? 7.490 2.281 30.908 1.00 33.75 286 SER A O 1
ATOM 2177 N N . LEU A 1 287 ? 8.759 0.654 31.780 1.00 31.73 287 LEU A N 1
ATOM 2178 C CA . LEU A 1 287 ? 9.871 1.527 32.179 1.00 31.73 287 LEU A CA 1
ATOM 2179 C C . LEU A 1 287 ? 10.769 1.971 31.012 1.00 31.73 287 LEU A C 1
ATOM 2181 O O . LEU A 1 287 ? 11.554 2.901 31.173 1.00 31.73 287 LEU A O 1
ATOM 2185 N N . SER A 1 288 ? 10.586 1.425 29.803 1.00 34.25 288 SER A N 1
ATOM 2186 C CA . SER A 1 288 ? 11.254 1.930 28.588 1.00 34.25 288 SER A CA 1
ATOM 2187 C C . SER A 1 288 ? 10.757 3.314 28.111 1.00 34.25 288 SER A C 1
ATOM 2189 O O . SER A 1 288 ? 11.254 3.838 27.115 1.00 34.25 288 SER A O 1
ATOM 2191 N N . SER A 1 289 ? 9.824 3.941 28.844 1.00 32.31 289 SER A N 1
ATOM 2192 C CA . SER A 1 289 ? 9.335 5.312 28.616 1.00 32.31 289 SER A CA 1
ATOM 2193 C C . SER A 1 289 ? 9.537 6.295 29.782 1.00 32.31 289 SER A C 1
ATOM 2195 O O . SER A 1 289 ? 9.021 7.410 29.712 1.00 32.31 289 SER A O 1
ATOM 2197 N N . PHE A 1 290 ? 10.297 5.959 30.832 1.00 27.16 290 PHE A N 1
ATOM 2198 C CA . PHE A 1 290 ? 10.528 6.887 31.950 1.00 27.16 290 PHE A CA 1
ATOM 2199 C C . PHE A 1 290 ? 11.940 7.492 31.909 1.00 27.16 290 PHE A C 1
ATOM 2201 O O . PHE A 1 290 ? 12.942 6.801 32.074 1.00 27.16 290 PHE A O 1
ATOM 2208 N N . LYS A 1 291 ? 12.012 8.807 31.655 1.00 30.94 291 LYS A N 1
ATOM 2209 C CA . LYS A 1 291 ? 13.237 9.617 31.749 1.00 30.94 291 LYS A CA 1
ATOM 2210 C C . LYS A 1 291 ? 13.852 9.482 33.145 1.00 30.94 291 LYS A C 1
ATOM 2212 O O . LYS A 1 291 ? 13.166 9.711 34.137 1.00 30.94 291 LYS A O 1
ATOM 2217 N N . MET A 1 292 ? 15.156 9.223 33.206 1.00 23.69 292 MET A N 1
ATOM 2218 C CA . MET A 1 292 ? 15.945 9.470 34.414 1.00 23.69 292 MET A CA 1
ATOM 2219 C C . MET A 1 292 ? 16.255 10.971 34.536 1.00 23.69 292 MET A C 1
ATOM 2221 O O . MET A 1 292 ? 16.656 11.577 33.538 1.00 23.69 292 MET A O 1
ATOM 2225 N N . PRO A 1 293 ? 16.098 11.579 35.724 1.00 31.95 293 PRO A N 1
ATOM 2226 C CA . PRO A 1 293 ? 16.605 12.911 36.002 1.00 31.95 293 PRO A CA 1
ATOM 2227 C C . PRO A 1 293 ? 18.074 12.834 36.441 1.00 31.95 293 PRO A C 1
ATOM 2229 O O . PRO A 1 293 ? 18.409 12.115 37.382 1.00 31.95 293 PRO A O 1
ATOM 2232 N N . LYS A 1 294 ? 18.935 13.601 35.780 1.00 34.06 294 LYS A N 1
ATOM 2233 C CA . LYS A 1 294 ? 19.580 14.804 36.326 1.00 34.06 294 LYS A CA 1
ATOM 2234 C C . LYS A 1 294 ? 20.130 15.618 35.161 1.00 34.06 294 LYS A C 1
ATOM 2236 O O . LYS A 1 294 ? 20.728 14.997 34.257 1.00 34.06 294 LYS A O 1
#

Nearest PDB structures (foldseek):
  7a5e-assembly2_B  TM=8.316E-01  e=7.106E-17  Caenorhabditis elegans
  3cob-assembly1_A  TM=7.835E-01  e=2.703E-17  unclassified
  7rs6-assembly1_K  TM=8.182E-01  e=2.685E-16  Saccharomyces cerevisiae
  7a40-assembly1_A  TM=7.657E-01  e=6.645E-16  Caenorhabditis elegans
  3k3b-assembly3_B  TM=7.220E-01  e=1.932E-12  Homo sapiens